Protein AF-A0A5C6DVC9-F1 (afdb_monomer_lite)

Organism: NCBI:txid2527966

Radius of gyration: 43.57 Å; chains: 1; bounding box: 123×87×64 Å

Structure (mmCIF, N/CA/C/O backbone):
data_AF-A0A5C6DVC9-F1
#
_entry.id   AF-A0A5C6DVC9-F1
#
loop_
_atom_site.group_PDB
_atom_site.id
_atom_site.type_symbol
_atom_site.label_atom_id
_atom_site.label_alt_id
_atom_site.label_comp_id
_atom_site.label_asym_id
_atom_site.label_entity_id
_atom_site.label_seq_id
_atom_site.pdbx_PDB_ins_code
_atom_site.Cartn_x
_atom_site.Cartn_y
_atom_site.Cartn_z
_atom_site.occupancy
_atom_site.B_iso_or_equiv
_atom_site.auth_seq_id
_atom_site.auth_comp_id
_atom_site.auth_asym_id
_atom_site.auth_atom_id
_atom_site.pdbx_PDB_model_num
ATOM 1 N N . MET A 1 1 ? 99.750 7.615 -5.062 1.00 38.94 1 MET A N 1
ATOM 2 C CA . MET A 1 1 ? 100.972 8.153 -5.706 1.00 38.94 1 MET A CA 1
ATOM 3 C C . MET A 1 1 ? 100.500 9.132 -6.780 1.00 38.94 1 MET A C 1
ATOM 5 O O . MET A 1 1 ? 99.793 8.696 -7.668 1.00 38.94 1 MET A O 1
ATOM 9 N N . LEU A 1 2 ? 100.535 10.455 -6.550 1.00 32.50 2 LEU A N 1
ATOM 10 C CA . LEU A 1 2 ? 101.655 11.354 -6.922 1.00 32.50 2 LEU A CA 1
ATOM 11 C C . LEU A 1 2 ? 101.943 11.233 -8.435 1.00 32.50 2 LEU A C 1
ATOM 13 O O . LEU A 1 2 ? 102.293 10.145 -8.858 1.00 32.50 2 LEU A O 1
ATOM 17 N N . LYS A 1 3 ? 101.854 12.238 -9.314 1.00 40.19 3 LYS A N 1
ATOM 18 C CA . LYS A 1 3 ? 102.071 13.698 -9.252 1.00 40.19 3 LYS A CA 1
ATOM 19 C C . LYS A 1 3 ? 101.535 14.303 -10.576 1.00 40.19 3 LYS A C 1
ATOM 21 O O . LYS A 1 3 ? 101.555 13.618 -11.586 1.00 40.19 3 LYS A O 1
ATOM 26 N N . ARG A 1 4 ? 100.915 15.492 -10.523 1.00 41.03 4 ARG A N 1
ATOM 27 C CA . ARG A 1 4 ? 101.366 16.798 -11.083 1.00 41.03 4 ARG A CA 1
ATOM 28 C C . ARG A 1 4 ? 101.652 16.851 -12.585 1.00 41.03 4 ARG A C 1
ATOM 30 O O . ARG A 1 4 ? 102.457 16.061 -13.036 1.00 41.03 4 ARG A O 1
ATOM 37 N N . LEU A 1 5 ? 101.131 17.898 -13.235 1.00 45.50 5 LEU A N 1
ATOM 38 C CA . LEU A 1 5 ? 101.822 18.942 -14.032 1.00 45.50 5 LEU A CA 1
ATOM 39 C C . LEU A 1 5 ? 100.754 20.049 -14.279 1.00 45.50 5 LEU A C 1
ATOM 41 O O . LEU A 1 5 ? 99.718 19.747 -14.854 1.00 45.50 5 LEU A O 1
ATOM 45 N N . SER A 1 6 ? 100.729 21.222 -13.621 1.00 36.50 6 SER A N 1
ATOM 46 C CA . SER A 1 6 ? 101.484 22.475 -13.890 1.00 36.50 6 SER A CA 1
ATOM 47 C C . SER A 1 6 ? 101.739 22.742 -15.385 1.00 36.50 6 SER A C 1
ATOM 49 O O . SER A 1 6 ? 102.358 21.901 -16.017 1.00 36.50 6 SER A O 1
ATOM 51 N N . GLY A 1 7 ? 101.391 23.872 -16.005 1.00 41.50 7 GLY A N 1
ATOM 52 C CA . GLY A 1 7 ? 100.864 25.143 -15.517 1.00 41.50 7 GLY A CA 1
ATOM 53 C C . GLY A 1 7 ? 100.722 26.166 -16.664 1.00 41.50 7 GLY A C 1
ATOM 54 O O . GLY A 1 7 ? 101.307 25.975 -17.720 1.00 41.50 7 GLY A O 1
ATOM 55 N N . ILE A 1 8 ? 99.983 27.243 -16.365 1.00 44.53 8 ILE A N 1
ATOM 56 C CA . ILE A 1 8 ? 100.280 28.656 -16.683 1.00 44.53 8 ILE A CA 1
ATOM 57 C C . ILE A 1 8 ? 100.240 29.098 -18.164 1.00 44.53 8 ILE A C 1
ATOM 59 O O . ILE A 1 8 ? 101.071 28.686 -18.959 1.00 44.53 8 ILE A O 1
ATOM 63 N N . ILE A 1 9 ? 99.347 30.048 -18.483 1.00 48.50 9 ILE A N 1
ATOM 64 C CA . ILE A 1 9 ? 99.688 31.418 -18.929 1.00 48.50 9 ILE A CA 1
ATOM 65 C C . ILE A 1 9 ? 98.450 32.317 -18.758 1.00 48.50 9 ILE A C 1
ATOM 67 O O . ILE A 1 9 ? 97.319 31.933 -19.047 1.00 48.50 9 ILE A O 1
ATOM 71 N N . GLU A 1 10 ? 98.719 33.487 -18.186 1.00 41.19 10 GLU A N 1
ATOM 72 C CA . GLU A 1 10 ? 97.830 34.592 -17.835 1.00 41.19 10 GLU A CA 1
ATOM 73 C C . GLU A 1 10 ? 97.091 35.190 -19.038 1.00 41.19 10 GLU A C 1
ATOM 75 O O . GLU A 1 10 ? 97.589 35.107 -20.149 1.00 41.19 10 GLU A O 1
ATOM 80 N N . HIS A 1 11 ? 95.992 35.916 -18.796 1.00 43.28 11 HIS A N 1
ATOM 81 C CA . HIS A 1 11 ? 95.904 37.314 -19.232 1.00 43.28 11 HIS A CA 1
ATOM 82 C C . HIS A 1 11 ? 94.812 38.093 -18.476 1.00 43.28 11 HIS A C 1
ATOM 84 O O . HIS A 1 11 ? 93.633 37.757 -18.502 1.00 43.28 11 HIS A O 1
ATOM 90 N N . ALA A 1 12 ? 95.275 39.201 -17.893 1.00 43.69 12 ALA A N 1
ATOM 91 C CA . ALA A 1 12 ? 94.644 40.519 -17.849 1.00 43.69 12 ALA A CA 1
ATOM 92 C C . ALA A 1 12 ? 93.450 40.784 -16.908 1.00 43.69 12 ALA A C 1
ATOM 94 O O . ALA A 1 12 ? 92.292 40.461 -17.156 1.00 43.69 12 ALA A O 1
ATOM 95 N N . TRP A 1 13 ? 93.778 41.566 -15.879 1.00 46.00 13 TRP A N 1
ATOM 96 C CA . TRP A 1 13 ? 92.892 42.398 -15.075 1.00 46.00 13 TRP A CA 1
ATOM 97 C C . TRP A 1 13 ? 92.298 43.583 -15.865 1.00 46.00 13 TRP A C 1
ATOM 99 O O . TRP A 1 13 ? 93.029 44.371 -16.461 1.00 46.00 13 TRP A O 1
ATOM 109 N N . ARG A 1 14 ? 90.983 43.781 -15.741 1.00 45.53 14 ARG A N 1
ATOM 110 C CA . ARG A 1 14 ? 90.240 45.064 -15.708 1.00 45.53 14 ARG A CA 1
ATOM 111 C C . ARG A 1 14 ? 88.866 44.684 -15.142 1.00 45.53 14 ARG A C 1
ATOM 113 O O . ARG A 1 14 ? 88.254 43.757 -15.640 1.00 45.53 14 ARG A O 1
ATOM 120 N N . GLY A 1 15 ? 88.347 45.223 -14.051 1.00 39.25 15 GLY A N 1
ATOM 121 C CA . GLY A 1 15 ? 88.342 46.607 -13.612 1.00 39.25 15 GLY A CA 1
ATOM 122 C C . GLY A 1 15 ? 86.872 47.020 -13.498 1.00 39.25 15 GLY A C 1
ATOM 123 O O . GLY A 1 15 ? 86.226 47.185 -14.521 1.00 39.25 15 GLY A O 1
ATOM 124 N N . GLY A 1 16 ? 86.379 47.164 -12.263 1.00 42.91 16 GLY A N 1
ATOM 125 C CA . GLY A 1 16 ? 85.228 47.995 -11.884 1.00 42.91 16 GLY A CA 1
ATOM 126 C C . GLY A 1 16 ? 83.821 47.562 -12.317 1.00 42.91 16 GLY A C 1
ATOM 127 O O . GLY A 1 16 ? 83.463 47.672 -13.480 1.00 42.91 16 GLY A O 1
ATOM 128 N N . ALA A 1 17 ? 82.977 47.214 -11.340 1.00 48.06 17 ALA A N 1
ATOM 129 C CA . ALA A 1 17 ? 81.737 47.944 -11.027 1.00 48.06 17 ALA A CA 1
ATOM 130 C C . ALA A 1 17 ? 80.881 47.135 -10.043 1.00 48.06 17 ALA A C 1
ATOM 132 O O . ALA A 1 17 ? 80.414 46.037 -10.340 1.00 48.06 17 ALA A O 1
ATOM 133 N N . SER A 1 18 ? 80.638 47.715 -8.873 1.00 54.84 18 SER A N 1
ATOM 134 C CA . SER A 1 18 ? 79.576 47.309 -7.964 1.00 54.84 18 SER A CA 1
ATOM 135 C C . SER A 1 18 ? 78.212 47.530 -8.622 1.00 54.84 18 SER A C 1
ATOM 137 O O . SER A 1 18 ? 77.871 48.637 -9.037 1.00 54.84 18 SER A O 1
ATOM 139 N N . ARG A 1 19 ? 77.399 46.474 -8.676 1.00 52.91 19 ARG A N 1
ATOM 140 C CA . ARG A 1 19 ? 75.949 46.571 -8.855 1.00 52.91 19 ARG A CA 1
ATOM 141 C C . ARG A 1 19 ? 75.285 45.602 -7.892 1.00 52.91 19 ARG A C 1
ATOM 143 O O . ARG A 1 19 ? 75.357 44.390 -8.060 1.00 52.91 19 ARG A O 1
ATOM 150 N N . SER A 1 20 ? 74.646 46.158 -6.867 1.00 56.19 20 SER A N 1
ATOM 151 C CA . SER A 1 20 ? 73.622 45.455 -6.106 1.00 56.19 20 SER A CA 1
ATOM 152 C C . SER A 1 20 ? 72.501 45.062 -7.062 1.00 56.19 20 SER A C 1
ATOM 154 O O . SER A 1 20 ? 71.998 45.909 -7.804 1.00 56.19 20 SER A O 1
ATOM 156 N N . SER A 1 21 ? 72.081 43.805 -7.051 1.00 51.75 21 SER A N 1
ATOM 157 C CA . SER A 1 21 ? 70.857 43.387 -7.728 1.00 51.75 21 SER A CA 1
ATOM 158 C C . SER A 1 21 ? 70.212 42.251 -6.945 1.00 51.75 21 SER A C 1
ATOM 160 O O . SER A 1 21 ? 70.696 41.127 -6.946 1.00 51.75 21 SER A O 1
ATOM 162 N N . SER A 1 22 ? 69.133 42.631 -6.254 1.00 56.47 22 SER A N 1
ATOM 163 C CA . SER A 1 22 ? 67.889 41.881 -6.057 1.00 56.47 22 SER A CA 1
ATOM 164 C C . SER A 1 22 ? 67.967 40.443 -5.533 1.00 56.47 22 SER A C 1
ATOM 166 O O . SER A 1 22 ? 68.355 39.523 -6.243 1.00 56.47 22 SER A O 1
ATOM 168 N N . ALA A 1 23 ? 67.468 40.297 -4.302 1.00 55.38 23 ALA A N 1
ATOM 169 C CA . ALA A 1 23 ? 66.747 39.157 -3.736 1.00 55.38 23 ALA A CA 1
ATOM 170 C C . ALA A 1 23 ? 66.658 37.887 -4.604 1.00 55.38 23 ALA A C 1
ATOM 172 O O . ALA A 1 23 ? 66.089 37.886 -5.697 1.00 55.38 23 ALA A O 1
ATOM 173 N N . SER A 1 24 ? 67.140 36.781 -4.036 1.00 56.22 24 SER A N 1
ATOM 174 C CA . SER A 1 24 ? 66.900 35.425 -4.515 1.00 56.22 24 SER A CA 1
ATOM 175 C C . SER A 1 24 ? 65.413 35.213 -4.807 1.00 56.22 24 SER A C 1
ATOM 177 O O . SER A 1 24 ? 64.541 35.439 -3.966 1.00 56.22 24 SER A O 1
ATOM 179 N N . GLY A 1 25 ? 65.137 34.813 -6.047 1.00 53.97 25 GLY A N 1
ATOM 180 C CA . GLY A 1 25 ? 63.797 34.628 -6.572 1.00 53.97 25 GLY A CA 1
ATOM 181 C C . GLY A 1 25 ? 62.935 33.749 -5.671 1.00 53.97 25 GLY A C 1
ATOM 182 O O . GLY A 1 25 ? 63.308 32.641 -5.284 1.00 53.97 25 GLY A O 1
ATOM 183 N N . ARG A 1 26 ? 61.731 34.241 -5.386 1.00 53.97 26 ARG A N 1
ATOM 184 C CA . ARG A 1 26 ? 60.611 33.421 -4.940 1.00 53.97 26 ARG A CA 1
ATOM 185 C C . ARG A 1 26 ? 60.416 32.330 -5.990 1.00 53.97 26 ARG A C 1
ATOM 187 O O . ARG A 1 26 ? 60.037 32.632 -7.118 1.00 53.97 26 ARG A O 1
ATOM 194 N N . SER A 1 27 ? 60.713 31.081 -5.634 1.00 58.38 27 SER A N 1
ATOM 195 C CA . SER A 1 27 ? 60.398 29.923 -6.469 1.00 58.38 27 SER A CA 1
ATOM 196 C C . SER A 1 27 ? 58.921 30.004 -6.845 1.00 58.38 27 SER A C 1
ATOM 198 O O . SER A 1 27 ? 58.043 29.901 -5.983 1.00 58.38 27 SER A O 1
ATOM 200 N N . THR A 1 28 ? 58.632 30.223 -8.125 1.00 62.28 28 THR A N 1
ATOM 201 C CA . THR A 1 28 ? 57.323 29.929 -8.692 1.00 62.28 28 THR A CA 1
ATOM 202 C C . THR A 1 28 ? 57.169 28.419 -8.608 1.00 62.28 28 THR A C 1
ATOM 204 O O . THR A 1 28 ? 57.543 27.684 -9.521 1.00 62.28 28 THR A O 1
ATOM 207 N N . ARG A 1 29 ? 56.650 27.932 -7.472 1.00 61.75 29 ARG A N 1
ATOM 208 C CA . ARG A 1 29 ? 56.030 26.612 -7.412 1.00 61.75 29 ARG A CA 1
ATOM 209 C C . ARG A 1 29 ? 54.946 26.628 -8.479 1.00 61.75 29 ARG A C 1
ATOM 211 O O . ARG A 1 29 ? 53.884 27.208 -8.274 1.00 61.75 29 ARG A O 1
ATOM 218 N N . GLN A 1 30 ? 55.266 26.061 -9.638 1.00 65.69 30 GLN A N 1
ATOM 219 C CA . GLN A 1 30 ? 54.287 25.730 -10.658 1.00 65.69 30 GLN A CA 1
ATOM 220 C C . GLN A 1 30 ? 53.162 24.986 -9.932 1.00 65.69 30 GLN A C 1
ATOM 222 O O . GLN A 1 30 ? 53.461 24.002 -9.244 1.00 65.69 30 GLN A O 1
ATOM 227 N N . PRO A 1 31 ? 51.902 25.450 -9.985 1.00 61.44 31 PRO A N 1
ATOM 228 C CA . PRO A 1 31 ? 50.816 24.651 -9.463 1.00 61.44 31 PRO A CA 1
ATOM 229 C C . PRO A 1 31 ? 50.793 23.383 -10.310 1.00 61.44 31 PRO A C 1
ATOM 231 O O . PRO A 1 31 ? 50.456 23.408 -11.493 1.00 61.44 31 PRO A O 1
ATOM 234 N N . PHE A 1 32 ? 51.216 22.268 -9.719 1.00 60.94 32 PHE A N 1
ATOM 235 C CA . PHE A 1 32 ? 50.977 20.959 -10.292 1.00 60.94 32 PHE A CA 1
ATOM 236 C C . PHE A 1 32 ? 49.463 20.767 -10.265 1.00 60.94 32 PHE A C 1
ATOM 238 O O . PHE A 1 32 ? 48.905 20.258 -9.295 1.00 60.94 32 PHE A O 1
ATOM 245 N N . PHE A 1 33 ? 48.778 21.206 -11.318 1.00 60.38 33 PHE A N 1
ATOM 246 C CA . PHE A 1 33 ? 47.443 20.722 -11.605 1.00 60.38 33 PHE A CA 1
ATOM 247 C C . PHE A 1 33 ? 47.617 19.246 -11.946 1.00 60.38 33 PHE A C 1
ATOM 249 O O . PHE A 1 33 ? 47.831 18.869 -13.100 1.00 60.38 33 PHE A O 1
ATOM 256 N N . SER A 1 34 ? 47.598 18.393 -10.919 1.00 66.62 34 SER A N 1
ATOM 257 C CA . SER A 1 34 ? 47.303 16.988 -11.132 1.00 66.62 34 SER A CA 1
ATOM 258 C C . SER A 1 34 ? 45.982 16.986 -11.893 1.00 66.62 34 SER A C 1
ATOM 260 O O . SER A 1 34 ? 44.974 17.507 -11.418 1.00 66.62 34 SER A O 1
ATOM 262 N N . ARG A 1 35 ? 46.007 16.542 -13.154 1.00 70.19 35 ARG A N 1
ATOM 263 C CA . ARG A 1 35 ? 44.773 16.381 -13.919 1.00 70.19 35 ARG A CA 1
ATOM 264 C C . ARG A 1 35 ? 43.927 15.420 -13.103 1.00 70.19 35 ARG A C 1
ATOM 266 O O . ARG A 1 35 ? 44.263 14.237 -13.052 1.00 70.19 35 ARG A O 1
ATOM 273 N N . LEU A 1 36 ? 42.893 15.934 -12.440 1.00 70.31 36 LEU A N 1
ATOM 274 C CA . LEU A 1 36 ? 41.942 15.131 -11.695 1.00 70.31 36 LEU A CA 1
ATOM 275 C C . LEU A 1 36 ? 41.385 14.101 -12.675 1.00 70.31 36 LEU A C 1
ATOM 277 O O . LEU A 1 36 ? 40.587 14.422 -13.553 1.00 70.31 36 LEU A O 1
ATOM 281 N N . ARG A 1 37 ? 41.862 12.861 -12.575 1.00 69.38 37 ARG A N 1
ATOM 282 C CA . ARG A 1 37 ? 41.322 11.742 -13.340 1.00 69.38 37 ARG A CA 1
ATOM 283 C C . ARG A 1 37 ? 40.159 11.165 -12.556 1.00 69.38 37 ARG A C 1
ATOM 285 O O . ARG A 1 37 ? 40.232 10.047 -12.062 1.00 69.38 37 ARG A O 1
ATOM 292 N N . ALA A 1 38 ? 39.103 11.961 -12.428 1.00 76.81 38 ALA A N 1
ATOM 293 C CA . ALA A 1 38 ? 37.814 11.441 -12.019 1.00 76.81 38 ALA A CA 1
ATOM 294 C C . ALA A 1 38 ? 37.311 10.518 -13.135 1.00 76.81 38 ALA A C 1
ATOM 296 O O . ALA A 1 38 ? 37.326 10.878 -14.314 1.00 76.81 38 ALA A O 1
ATOM 297 N N . LYS A 1 39 ? 36.925 9.301 -12.765 1.00 78.12 39 LYS A N 1
ATOM 298 C CA . LYS A 1 39 ? 36.214 8.371 -13.639 1.00 78.12 39 LYS A CA 1
ATOM 299 C C . LYS A 1 39 ? 34.821 8.185 -13.060 1.00 78.12 39 LYS A C 1
ATOM 301 O O . LYS A 1 39 ? 34.664 8.164 -11.843 1.00 78.12 39 LYS A O 1
ATOM 306 N N . TYR A 1 40 ? 33.832 8.039 -13.930 1.00 80.88 40 TYR A N 1
ATOM 307 C CA . TYR A 1 40 ? 32.499 7.638 -13.509 1.00 80.88 40 TYR A CA 1
ATOM 308 C C . TYR A 1 40 ? 32.538 6.158 -13.135 1.00 80.88 40 TYR A C 1
ATOM 310 O O . TYR A 1 40 ? 32.761 5.315 -14.002 1.00 80.88 40 TYR A O 1
ATOM 318 N N . ASP A 1 41 ? 32.345 5.853 -11.853 1.00 83.56 41 ASP A N 1
ATOM 319 C CA . ASP A 1 41 ? 32.399 4.480 -11.337 1.00 83.56 41 ASP A CA 1
ATOM 320 C C . ASP A 1 41 ? 31.353 3.574 -12.012 1.00 83.56 41 ASP A C 1
ATOM 322 O O . ASP A 1 41 ? 31.667 2.479 -12.473 1.00 83.56 41 ASP A O 1
ATOM 326 N N . ALA A 1 42 ? 30.145 4.105 -12.231 1.00 85.12 42 ALA A N 1
ATOM 327 C CA . ALA A 1 42 ? 29.068 3.425 -12.953 1.00 85.12 42 ALA A CA 1
ATOM 328 C C . ALA A 1 42 ? 29.399 3.104 -14.426 1.00 85.12 42 ALA A C 1
ATOM 330 O O . ALA A 1 42 ? 28.816 2.190 -14.999 1.00 85.12 42 ALA A O 1
ATOM 331 N N . ALA A 1 43 ? 30.335 3.833 -15.045 1.00 83.81 43 ALA A N 1
ATOM 332 C CA . ALA A 1 43 ? 30.769 3.594 -16.424 1.00 83.81 43 ALA A CA 1
ATOM 333 C C . ALA A 1 43 ? 31.998 2.668 -16.511 1.00 83.81 43 ALA A C 1
ATOM 335 O O . ALA A 1 43 ? 32.532 2.442 -17.599 1.00 83.81 43 ALA A O 1
ATOM 336 N N . ASN A 1 44 ? 32.488 2.162 -15.377 1.00 84.00 44 ASN A N 1
ATOM 337 C CA . ASN A 1 44 ? 33.659 1.301 -15.325 1.00 84.00 44 ASN A CA 1
ATOM 338 C C . ASN A 1 44 ? 33.270 -0.168 -15.557 1.00 84.00 44 ASN A C 1
ATOM 340 O O . ASN A 1 44 ? 32.398 -0.711 -14.878 1.00 84.00 44 ASN A O 1
ATOM 344 N N . THR A 1 45 ? 33.944 -0.839 -16.489 1.00 83.19 45 THR A N 1
ATOM 345 C CA . THR A 1 45 ? 33.669 -2.233 -16.871 1.00 83.19 45 THR A CA 1
ATOM 346 C C . THR A 1 45 ? 34.631 -3.199 -16.174 1.00 83.19 45 THR A C 1
ATOM 348 O O . THR A 1 45 ? 35.500 -3.813 -16.790 1.00 83.19 45 THR A O 1
ATOM 351 N N . THR A 1 46 ? 34.491 -3.322 -14.852 1.00 87.00 46 THR A N 1
ATOM 352 C CA . THR A 1 46 ? 35.188 -4.340 -14.042 1.00 87.00 46 THR A CA 1
ATOM 353 C C . THR A 1 46 ? 34.433 -5.674 -14.063 1.00 87.00 46 THR A C 1
ATOM 355 O O . THR A 1 46 ? 33.235 -5.708 -14.334 1.00 87.00 46 THR A O 1
ATOM 358 N N . LEU A 1 47 ? 35.108 -6.786 -13.746 1.00 86.25 47 LEU A N 1
ATOM 359 C CA . LEU A 1 47 ? 34.491 -8.124 -13.706 1.00 86.25 47 LEU A CA 1
ATOM 360 C C . LEU A 1 47 ? 33.349 -8.225 -12.677 1.00 86.25 47 LEU A C 1
ATOM 362 O O . LEU A 1 47 ? 32.372 -8.932 -12.909 1.00 86.25 47 LEU A O 1
ATOM 366 N N . ASP A 1 48 ? 33.447 -7.466 -11.586 1.00 81.88 48 ASP A N 1
ATOM 367 C CA . ASP A 1 48 ? 32.392 -7.339 -10.576 1.00 81.88 48 ASP A CA 1
ATOM 368 C C . ASP A 1 48 ? 31.170 -6.576 -11.133 1.00 81.88 48 ASP A C 1
ATOM 370 O O . ASP A 1 48 ? 30.027 -7.036 -11.053 1.00 81.88 48 ASP A O 1
ATOM 374 N N . ASN A 1 49 ? 31.419 -5.476 -11.854 1.00 84.88 49 ASN A N 1
ATOM 375 C CA . ASN A 1 49 ? 30.382 -4.667 -12.499 1.00 84.88 49 ASN A CA 1
ATOM 376 C C . ASN A 1 49 ? 29.693 -5.387 -13.669 1.00 84.88 49 ASN A C 1
ATOM 378 O O . ASN A 1 49 ? 28.528 -5.107 -13.958 1.00 84.88 49 ASN A O 1
ATOM 382 N N . MET A 1 50 ? 30.366 -6.336 -14.331 1.00 83.69 50 MET A N 1
ATOM 383 C CA . MET A 1 50 ? 29.794 -7.085 -15.459 1.00 83.69 50 MET A CA 1
ATOM 384 C C . MET A 1 50 ? 28.496 -7.799 -15.085 1.00 83.69 50 MET A C 1
ATOM 386 O O . MET A 1 50 ? 27.553 -7.807 -15.874 1.00 83.69 50 MET A O 1
ATOM 390 N N . LYS A 1 51 ? 28.414 -8.382 -13.882 1.00 85.69 51 LYS A N 1
ATOM 391 C CA . LYS A 1 51 ? 27.184 -9.041 -13.426 1.00 85.69 51 LYS A CA 1
ATOM 392 C C . LYS A 1 51 ? 26.078 -8.018 -13.165 1.00 85.69 51 LYS A C 1
ATOM 394 O O . LYS A 1 51 ? 24.937 -8.254 -13.567 1.00 85.69 51 LYS A O 1
ATOM 399 N N . HIS A 1 52 ? 26.428 -6.895 -12.537 1.00 84.75 52 HIS A N 1
ATOM 400 C CA . HIS A 1 52 ? 25.495 -5.835 -12.154 1.00 84.75 52 HIS A CA 1
ATOM 401 C C . HIS A 1 52 ? 24.825 -5.181 -13.375 1.00 84.75 52 HIS A C 1
ATOM 403 O O . HIS A 1 52 ? 23.605 -5.055 -13.410 1.00 84.75 52 HIS A O 1
ATOM 409 N N . TRP A 1 53 ? 25.597 -4.876 -14.422 1.00 87.56 53 TRP A N 1
ATOM 410 C CA . TRP A 1 53 ? 25.100 -4.209 -15.635 1.00 87.56 53 TRP A CA 1
ATOM 411 C C . TRP A 1 53 ? 24.773 -5.163 -16.791 1.00 87.56 53 TRP A C 1
ATOM 413 O O . TRP A 1 53 ? 24.455 -4.713 -17.887 1.00 87.56 53 TRP A O 1
ATOM 423 N N . SER A 1 54 ? 24.803 -6.481 -16.566 1.00 88.69 54 SER A N 1
ATOM 424 C CA . SER A 1 54 ? 24.576 -7.501 -17.610 1.00 88.69 54 SER A CA 1
ATOM 425 C C . SER A 1 54 ? 23.236 -7.390 -18.346 1.00 88.69 54 SER A C 1
ATOM 427 O O . SER A 1 54 ? 23.104 -7.887 -19.461 1.00 88.69 54 SER A O 1
ATOM 429 N N . ARG A 1 55 ? 22.232 -6.769 -17.717 1.00 88.44 55 ARG A N 1
ATOM 430 C CA . ARG A 1 55 ? 20.891 -6.552 -18.278 1.00 88.44 55 ARG A CA 1
ATOM 431 C C . ARG A 1 55 ? 20.610 -5.098 -18.649 1.00 88.44 55 ARG A C 1
ATOM 433 O O . ARG A 1 55 ? 19.482 -4.796 -19.018 1.00 88.44 55 ARG A O 1
ATOM 440 N N . ALA A 1 56 ? 21.591 -4.208 -18.514 1.00 89.31 56 ALA A N 1
ATOM 441 C CA . ALA A 1 56 ? 21.428 -2.831 -18.949 1.00 89.31 56 ALA A CA 1
ATOM 442 C C . ALA A 1 56 ? 21.336 -2.806 -20.479 1.00 89.31 56 ALA A C 1
ATOM 444 O O . ALA A 1 56 ? 22.226 -3.301 -21.171 1.00 89.31 56 ALA A O 1
ATOM 445 N N . ASP A 1 57 ? 20.252 -2.245 -21.000 1.00 87.88 57 ASP A N 1
ATOM 446 C CA . ASP A 1 57 ? 20.048 -2.026 -22.423 1.00 87.88 57 ASP A CA 1
ATOM 447 C C . ASP A 1 57 ? 19.784 -0.540 -22.700 1.00 87.88 57 ASP A C 1
ATOM 449 O O . ASP A 1 57 ? 19.618 0.277 -21.794 1.00 87.88 57 ASP A O 1
ATOM 453 N N . GLY A 1 58 ? 19.819 -0.168 -23.978 1.00 91.25 58 GLY A N 1
ATOM 454 C CA . GLY A 1 58 ? 19.469 1.180 -24.427 1.00 91.25 58 GLY A CA 1
ATOM 455 C C . GLY A 1 58 ? 17.986 1.328 -24.770 1.00 91.25 58 GLY A C 1
ATOM 456 O O . GLY A 1 58 ? 17.637 2.230 -25.529 1.00 91.25 58 GLY A O 1
ATOM 457 N N . LEU A 1 59 ? 17.128 0.404 -24.324 1.00 92.94 59 LEU A N 1
ATOM 458 C CA . LEU A 1 59 ? 15.726 0.367 -24.725 1.00 92.94 59 LEU A CA 1
ATOM 459 C C . LEU A 1 59 ? 14.865 1.203 -23.776 1.00 92.94 59 LEU A C 1
ATOM 461 O O . LEU A 1 59 ? 15.131 1.334 -22.585 1.00 92.94 59 LEU A O 1
ATOM 465 N N . SER A 1 60 ? 13.774 1.757 -24.307 1.00 91.94 60 SER A N 1
ATOM 466 C CA . SER A 1 60 ? 12.721 2.299 -23.451 1.00 91.94 60 SER A CA 1
ATOM 467 C C . SER A 1 60 ? 11.983 1.159 -22.745 1.00 91.94 60 SER A C 1
ATOM 469 O O . SER A 1 60 ? 11.903 0.043 -23.266 1.00 91.94 60 SER A O 1
ATOM 471 N N . ALA A 1 61 ? 11.360 1.443 -21.597 1.00 89.88 61 ALA A N 1
ATOM 472 C CA . ALA A 1 61 ? 10.588 0.447 -20.847 1.00 89.88 61 ALA A CA 1
ATOM 473 C C . ALA A 1 61 ? 9.518 -0.257 -21.708 1.00 89.88 61 ALA A C 1
ATOM 475 O O . ALA A 1 61 ? 9.284 -1.458 -21.570 1.00 89.88 61 ALA A O 1
ATOM 476 N N . ALA A 1 62 ? 8.896 0.474 -22.641 1.00 90.25 62 ALA A N 1
ATOM 477 C CA . ALA A 1 62 ? 7.914 -0.081 -23.567 1.00 90.25 62 ALA A CA 1
ATOM 478 C C . ALA A 1 62 ? 8.550 -1.001 -24.625 1.00 90.25 62 ALA A C 1
ATOM 480 O O . ALA A 1 62 ? 7.996 -2.059 -24.919 1.00 90.25 62 ALA A O 1
ATOM 481 N N . ALA A 1 63 ? 9.710 -0.623 -25.174 1.00 91.50 63 ALA A N 1
ATOM 482 C CA . ALA A 1 63 ? 10.421 -1.417 -26.176 1.00 91.50 63 ALA A CA 1
ATOM 483 C C . ALA A 1 63 ? 11.013 -2.706 -25.581 1.00 91.50 63 ALA A C 1
ATOM 485 O O . ALA A 1 63 ? 10.917 -3.766 -26.200 1.00 91.50 63 ALA A O 1
ATOM 486 N N . ALA A 1 64 ? 11.551 -2.635 -24.360 1.00 92.56 64 ALA A N 1
ATOM 487 C CA . ALA A 1 64 ? 12.018 -3.804 -23.615 1.00 92.56 64 ALA A CA 1
ATOM 488 C C . ALA A 1 64 ? 10.871 -4.791 -23.308 1.00 92.56 64 ALA A C 1
ATOM 490 O O . ALA A 1 64 ? 11.066 -6.007 -23.293 1.00 92.56 64 ALA A O 1
ATOM 491 N N . ASN A 1 65 ? 9.642 -4.293 -23.126 1.00 93.19 65 ASN A N 1
ATOM 492 C CA . ASN A 1 65 ? 8.453 -5.102 -22.854 1.00 93.19 65 ASN A CA 1
ATOM 493 C C . ASN A 1 65 ? 7.789 -5.656 -24.134 1.00 93.19 65 ASN A C 1
ATOM 495 O O . ASN A 1 65 ? 6.594 -5.454 -24.378 1.00 93.19 65 ASN A O 1
ATOM 499 N N . SER A 1 66 ? 8.557 -6.361 -24.97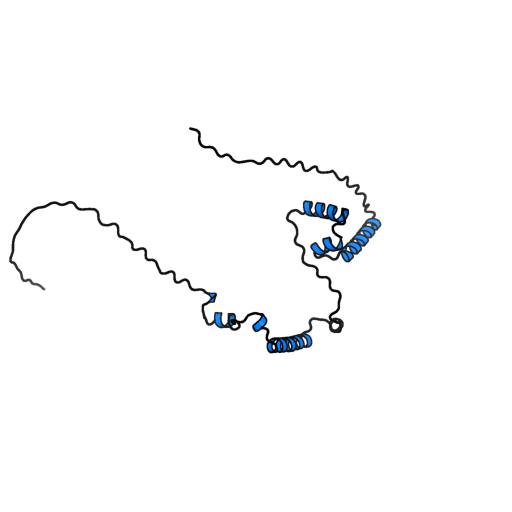0 1.00 93.69 66 SER A N 1
ATOM 500 C CA . SER A 1 66 ? 8.087 -6.936 -26.239 1.00 93.69 66 SER A CA 1
ATOM 501 C C . SER A 1 66 ? 7.012 -8.033 -26.053 1.00 93.69 66 SER A C 1
ATOM 503 O O . SER A 1 66 ? 6.856 -8.587 -24.957 1.00 93.69 66 SER A O 1
ATOM 505 N N . PRO A 1 67 ? 6.245 -8.402 -27.104 1.00 95.56 67 PRO A N 1
ATOM 506 C CA . PRO A 1 67 ? 5.240 -9.468 -27.015 1.00 95.56 67 PRO A CA 1
ATOM 507 C C . PRO A 1 67 ? 5.785 -10.811 -26.501 1.00 95.56 67 PRO A C 1
ATOM 509 O O . PRO A 1 67 ? 5.107 -11.492 -25.724 1.00 95.56 67 PRO A O 1
ATOM 512 N N . ASP A 1 68 ? 7.014 -11.167 -26.875 1.00 94.75 68 ASP A N 1
ATOM 513 C CA . ASP A 1 68 ? 7.669 -12.408 -26.449 1.00 94.75 68 ASP A CA 1
ATOM 514 C C . ASP A 1 68 ? 8.115 -12.362 -24.986 1.00 94.75 68 ASP A C 1
ATOM 516 O O . ASP A 1 68 ? 7.965 -13.350 -24.257 1.00 94.75 68 ASP A O 1
ATOM 520 N N . VAL A 1 69 ? 8.583 -11.200 -24.516 1.00 94.06 69 VAL A N 1
ATOM 521 C CA . VAL A 1 69 ? 8.874 -10.973 -23.093 1.00 94.06 69 VAL A CA 1
ATOM 522 C C . VAL A 1 69 ? 7.593 -11.133 -22.279 1.00 94.06 69 VAL A C 1
ATOM 524 O O . VAL A 1 69 ? 7.566 -11.921 -21.333 1.00 94.06 69 VAL A O 1
ATOM 527 N N . ARG A 1 70 ? 6.484 -10.512 -22.701 1.00 95.19 70 ARG A N 1
ATOM 528 C CA . ARG A 1 70 ? 5.173 -10.682 -22.045 1.00 95.19 70 ARG A CA 1
ATOM 529 C C . ARG A 1 70 ? 4.690 -12.129 -22.055 1.00 95.19 70 ARG A C 1
ATOM 531 O O . ARG A 1 70 ? 4.094 -12.591 -21.083 1.00 95.19 70 ARG A O 1
ATOM 538 N N . ARG A 1 71 ? 4.906 -12.868 -23.147 1.00 95.94 71 ARG A N 1
ATOM 539 C CA . ARG A 1 71 ? 4.588 -14.304 -23.219 1.00 95.94 71 ARG A CA 1
ATOM 540 C C . ARG A 1 71 ? 5.412 -15.102 -22.208 1.00 95.94 71 ARG A C 1
ATOM 542 O O . ARG A 1 71 ? 4.848 -15.910 -21.476 1.00 95.94 71 ARG A O 1
ATOM 549 N N . THR A 1 72 ? 6.714 -14.846 -22.143 1.00 95.69 72 THR A N 1
ATOM 550 C CA . THR A 1 72 ? 7.631 -15.514 -21.214 1.00 95.69 72 THR A CA 1
ATOM 551 C C . THR A 1 72 ? 7.266 -15.220 -19.762 1.00 95.69 72 THR A C 1
ATOM 553 O O . THR A 1 72 ? 7.178 -16.152 -18.966 1.00 95.69 72 THR A O 1
ATOM 556 N N . LEU A 1 73 ? 6.984 -13.955 -19.432 1.00 95.12 73 LEU A N 1
ATOM 557 C CA . LEU A 1 73 ? 6.517 -13.546 -18.107 1.00 95.12 73 LEU A CA 1
ATOM 558 C C . LEU A 1 73 ? 5.232 -14.283 -17.729 1.00 95.12 73 LEU A C 1
ATOM 560 O O . LEU A 1 73 ? 5.206 -14.940 -16.698 1.00 95.12 73 LEU A O 1
ATOM 564 N N . ARG A 1 74 ? 4.211 -14.294 -18.598 1.00 93.56 74 ARG A N 1
ATOM 565 C CA . ARG A 1 74 ? 2.959 -15.029 -18.337 1.00 93.56 74 ARG A CA 1
ATOM 566 C C . ARG A 1 74 ? 3.188 -16.519 -18.078 1.00 93.56 74 ARG A C 1
ATOM 568 O O . ARG A 1 74 ? 2.600 -17.070 -17.151 1.00 93.56 74 ARG A O 1
ATOM 575 N N . ASN A 1 75 ? 4.030 -17.171 -18.879 1.00 93.81 75 ASN A N 1
ATOM 576 C CA . ASN A 1 75 ? 4.327 -18.595 -18.715 1.00 93.81 75 ASN A CA 1
ATOM 577 C C . ASN A 1 75 ? 5.051 -18.878 -17.392 1.00 93.81 75 ASN A C 1
ATOM 579 O O . ASN A 1 75 ? 4.675 -19.806 -16.680 1.00 93.81 75 ASN A O 1
ATOM 583 N N . ARG A 1 76 ? 6.053 -18.062 -17.044 1.00 93.38 76 ARG A N 1
ATOM 584 C CA . ARG A 1 76 ? 6.812 -18.209 -15.795 1.00 93.38 76 ARG A CA 1
ATOM 585 C C . ARG A 1 76 ? 5.958 -17.895 -14.571 1.00 93.38 76 ARG A C 1
ATOM 587 O O . ARG A 1 76 ? 5.935 -18.697 -13.651 1.00 93.38 76 ARG A O 1
ATOM 594 N N . SER A 1 77 ? 5.184 -16.810 -14.588 1.00 86.75 77 SER A N 1
ATOM 595 C CA . SER A 1 77 ? 4.263 -16.473 -13.497 1.00 86.75 77 SER A CA 1
ATOM 596 C C . SER A 1 77 ? 3.255 -17.592 -13.237 1.00 86.75 77 SER A C 1
ATOM 598 O O . SER A 1 77 ? 3.021 -17.943 -12.088 1.00 86.75 77 SER A O 1
ATOM 600 N N . ARG A 1 78 ? 2.696 -18.210 -14.288 1.00 84.75 78 ARG A N 1
ATOM 601 C CA . ARG A 1 78 ? 1.801 -19.370 -14.138 1.00 84.75 78 ARG A CA 1
ATOM 602 C C . ARG A 1 78 ? 2.492 -20.569 -13.499 1.00 84.75 78 ARG A C 1
ATOM 604 O O . ARG A 1 78 ? 1.888 -21.228 -12.660 1.00 84.75 78 ARG A O 1
ATOM 611 N N . TYR A 1 79 ? 3.732 -20.840 -13.897 1.00 83.38 79 TYR A N 1
ATOM 612 C CA . TYR A 1 79 ? 4.524 -21.914 -13.311 1.00 83.38 79 TYR A CA 1
ATOM 613 C C . TYR A 1 79 ? 4.790 -21.669 -11.820 1.00 83.38 79 TYR A C 1
ATOM 615 O O . TYR A 1 79 ? 4.527 -22.552 -11.011 1.00 83.38 79 TYR A O 1
ATOM 623 N N . GLU A 1 80 ? 5.219 -20.462 -11.441 1.00 81.94 80 GLU A N 1
ATOM 624 C CA . GLU A 1 80 ? 5.468 -20.104 -10.036 1.00 81.94 80 GLU A CA 1
ATOM 625 C C . GLU A 1 80 ? 4.195 -20.191 -9.185 1.00 81.94 80 GLU A C 1
ATOM 627 O O . GLU A 1 80 ? 4.205 -20.791 -8.113 1.00 81.94 80 GLU A O 1
ATOM 632 N N . VAL A 1 81 ? 3.065 -19.684 -9.692 1.00 75.00 81 VAL A N 1
ATOM 633 C CA . VAL A 1 81 ? 1.763 -19.817 -9.017 1.00 75.00 81 VAL A CA 1
ATOM 634 C C . VAL A 1 81 ? 1.376 -21.289 -8.856 1.00 75.00 81 VAL A C 1
ATOM 636 O O . VAL A 1 81 ? 0.836 -21.672 -7.821 1.00 75.00 81 VAL A O 1
ATOM 639 N N . ALA A 1 82 ? 1.639 -22.146 -9.840 1.00 74.75 82 ALA A N 1
ATOM 640 C CA . ALA A 1 82 ? 1.329 -23.569 -9.729 1.00 74.75 82 ALA A CA 1
ATOM 641 C C . ALA A 1 82 ? 2.234 -24.295 -8.718 1.00 74.75 82 ALA A C 1
ATOM 643 O O . ALA A 1 82 ? 1.737 -25.144 -7.980 1.00 74.75 82 ALA A O 1
ATOM 644 N N . ASN A 1 83 ? 3.523 -23.946 -8.679 1.00 75.06 83 ASN A N 1
ATOM 645 C CA . ASN A 1 83 ? 4.559 -24.650 -7.924 1.00 75.06 83 ASN A CA 1
ATOM 646 C C . ASN A 1 83 ? 4.677 -24.192 -6.458 1.00 75.06 83 ASN A C 1
ATOM 648 O O . ASN A 1 83 ? 4.902 -25.013 -5.576 1.00 75.06 83 ASN A O 1
ATOM 652 N N . ASN A 1 84 ? 4.511 -22.894 -6.188 1.00 65.94 84 ASN A N 1
ATOM 653 C CA . ASN A 1 84 ? 4.678 -22.300 -4.860 1.00 65.94 84 ASN A CA 1
ATOM 654 C C . ASN A 1 84 ? 3.592 -21.249 -4.580 1.00 65.94 84 ASN A C 1
ATOM 656 O O . ASN A 1 84 ? 3.867 -20.087 -4.280 1.00 65.94 84 ASN A O 1
ATOM 660 N N . SER A 1 85 ? 2.321 -21.641 -4.715 1.00 63.41 85 SER A N 1
ATOM 661 C CA . SER A 1 85 ? 1.233 -20.801 -4.211 1.00 63.41 85 SER A CA 1
ATOM 662 C C . SER A 1 85 ? 1.324 -20.730 -2.687 1.00 63.41 85 SER A C 1
ATOM 664 O O . SER A 1 85 ? 0.895 -21.652 -2.002 1.00 63.41 85 SER A O 1
ATOM 666 N N . TYR A 1 86 ? 1.799 -19.601 -2.161 1.00 64.62 86 TYR A N 1
ATOM 667 C CA . TYR A 1 86 ? 1.600 -19.224 -0.754 1.00 64.62 86 TYR A CA 1
ATOM 668 C C . TYR A 1 86 ? 0.113 -19.029 -0.403 1.00 64.62 86 TYR A C 1
ATOM 670 O O . TYR A 1 86 ? -0.239 -18.894 0.766 1.00 64.62 86 TYR A O 1
ATOM 678 N N . LEU A 1 87 ? -0.767 -19.007 -1.409 1.00 65.81 87 LEU A N 1
ATOM 679 C CA . LEU A 1 87 ? -2.206 -18.894 -1.231 1.00 65.81 87 LEU A CA 1
ATOM 680 C C . LEU A 1 87 ? -2.823 -20.266 -0.905 1.00 65.81 87 LEU A C 1
ATOM 682 O O . LEU A 1 87 ? -2.645 -21.212 -1.683 1.00 65.81 87 LEU A O 1
ATOM 686 N N . PRO A 1 88 ? -3.594 -20.389 0.192 1.00 72.44 88 PRO A N 1
ATOM 687 C CA . PRO A 1 88 ? -4.359 -21.595 0.483 1.00 72.44 88 PRO A CA 1
ATOM 688 C C . PRO A 1 88 ? -5.343 -21.901 -0.652 1.00 72.44 88 PRO A C 1
ATOM 690 O O . PRO A 1 88 ? -5.835 -21.004 -1.335 1.00 72.44 88 PRO A O 1
ATOM 693 N N . ASN A 1 89 ? -5.653 -23.185 -0.850 1.00 71.50 89 ASN A N 1
ATOM 694 C CA . ASN A 1 89 ? -6.420 -23.658 -2.007 1.00 71.50 89 ASN A CA 1
ATOM 695 C C . ASN A 1 89 ? -7.810 -22.998 -2.137 1.00 71.50 89 ASN A C 1
ATOM 697 O O . ASN A 1 89 ? -8.288 -22.809 -3.251 1.00 71.50 89 ASN A O 1
ATOM 701 N N . SER A 1 90 ? -8.414 -22.594 -1.013 1.00 75.00 90 SER A N 1
ATOM 702 C CA . SER A 1 90 ? -9.681 -21.852 -0.960 1.00 75.00 90 SER A CA 1
ATOM 703 C C . SER A 1 90 ? -9.620 -20.487 -1.647 1.00 75.00 90 SER A C 1
ATOM 705 O O . SER A 1 90 ? -10.615 -20.071 -2.225 1.00 75.00 90 SER A O 1
ATOM 707 N N . LEU A 1 91 ? -8.465 -19.812 -1.630 1.00 68.56 91 LEU A N 1
ATOM 708 C CA . LEU A 1 91 ? -8.254 -18.506 -2.264 1.00 68.56 91 LEU A CA 1
ATOM 709 C C . LEU A 1 91 ? -7.770 -18.616 -3.722 1.00 68.56 91 LEU A C 1
ATOM 711 O O . LEU A 1 91 ? -7.593 -17.600 -4.383 1.00 68.56 91 LEU A O 1
ATOM 715 N N . ARG A 1 92 ? -7.540 -19.829 -4.251 1.00 69.94 92 ARG A N 1
ATOM 716 C CA . ARG A 1 92 ? -7.063 -20.038 -5.639 1.00 69.94 92 ARG A CA 1
ATOM 717 C C . ARG A 1 92 ? -8.197 -20.109 -6.664 1.00 69.94 92 ARG A C 1
ATOM 719 O O . ARG A 1 92 ? -7.966 -19.857 -7.840 1.00 69.94 92 ARG A O 1
ATOM 726 N N . THR A 1 93 ? -9.401 -20.481 -6.229 1.00 70.25 93 THR A N 1
ATOM 727 C CA . THR A 1 93 ? -10.627 -20.554 -7.056 1.00 70.25 93 THR A CA 1
ATOM 728 C C . THR A 1 93 ? -11.418 -19.253 -7.070 1.00 70.25 93 THR A C 1
ATOM 730 O O . THR A 1 93 ? -12.442 -19.132 -7.734 1.00 70.25 93 THR A O 1
ATOM 733 N N . LEU A 1 94 ? -10.961 -18.319 -6.259 1.00 69.00 94 LEU A N 1
ATOM 734 C CA . LEU A 1 94 ? -11.527 -17.018 -6.034 1.00 69.00 94 LEU A CA 1
ATOM 735 C C . LEU A 1 94 ? -11.215 -16.132 -7.265 1.00 69.00 94 LEU A C 1
ATOM 737 O O . LEU A 1 94 ? -10.052 -15.958 -7.627 1.00 69.00 94 LEU A O 1
ATOM 741 N N . ASP A 1 95 ? -12.255 -15.649 -7.956 1.00 66.50 95 ASP A N 1
ATOM 742 C CA . ASP A 1 95 ? -12.135 -14.831 -9.178 1.00 66.50 95 ASP A CA 1
ATOM 743 C C . ASP A 1 95 ? -11.513 -13.457 -8.882 1.00 66.50 95 ASP A C 1
ATOM 745 O O . ASP A 1 95 ? -11.669 -12.912 -7.803 1.00 66.50 95 ASP A O 1
ATOM 749 N N . SER A 1 96 ? -10.848 -12.844 -9.853 1.00 67.62 96 SER A N 1
ATOM 750 C CA . SER A 1 96 ? -10.194 -11.529 -9.763 1.00 67.62 96 SER A CA 1
ATOM 751 C C . SER A 1 96 ? -11.070 -10.351 -9.288 1.00 67.62 96 SER A C 1
ATOM 753 O O . SER A 1 96 ? -10.556 -9.248 -9.118 1.00 67.62 96 SER A O 1
ATOM 755 N N . THR A 1 97 ? -12.367 -10.560 -9.067 1.00 68.69 97 THR A N 1
ATOM 756 C CA . THR A 1 97 ? -13.376 -9.537 -8.779 1.00 68.69 97 THR A CA 1
ATOM 757 C C . THR A 1 97 ? -13.641 -9.293 -7.291 1.00 68.69 97 THR A C 1
ATOM 759 O O . THR A 1 97 ? -14.697 -8.752 -6.968 1.00 68.69 97 THR A O 1
ATOM 762 N N . PHE A 1 98 ? -12.765 -9.680 -6.356 1.00 71.56 98 PHE A N 1
ATOM 763 C CA . PHE A 1 98 ? -12.999 -9.290 -4.957 1.00 7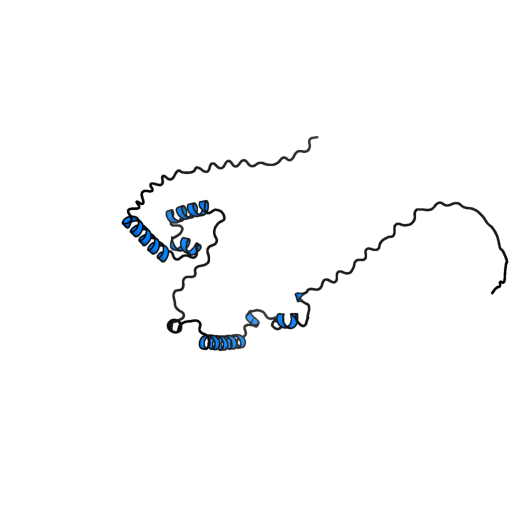1.56 98 PHE A CA 1
ATOM 764 C C . PHE A 1 98 ? -12.976 -7.775 -4.818 1.00 71.56 98 PHE A C 1
ATOM 766 O O . PHE A 1 98 ? -12.070 -7.097 -5.315 1.00 71.56 98 PHE A O 1
ATOM 773 N N . GLU A 1 99 ? -13.961 -7.260 -4.094 1.00 75.31 99 GLU A N 1
ATOM 774 C CA . GLU A 1 99 ? -13.929 -5.896 -3.601 1.00 75.31 99 GLU A CA 1
ATOM 775 C C . GLU A 1 99 ? -12.777 -5.792 -2.598 1.00 75.31 99 GLU A C 1
ATOM 777 O O . GLU A 1 99 ? -12.809 -6.381 -1.519 1.00 75.31 99 GLU A O 1
ATOM 782 N N . HIS A 1 100 ? -11.712 -5.097 -2.994 1.00 73.75 100 HIS A N 1
ATOM 783 C CA . HIS A 1 100 ? -10.559 -4.838 -2.143 1.00 73.75 100 HIS A CA 1
ATOM 784 C C . HIS A 1 100 ? -10.515 -3.350 -1.819 1.00 73.75 100 HIS A C 1
ATOM 786 O O . HIS A 1 100 ? -10.507 -2.513 -2.723 1.00 73.75 100 HIS A O 1
ATOM 792 N N . GLN A 1 101 ? -10.425 -3.029 -0.532 1.00 76.06 101 GLN A N 1
ATOM 793 C CA . GLN A 1 101 ? -10.134 -1.683 -0.062 1.00 76.06 101 GLN A CA 1
ATOM 794 C C . GLN A 1 101 ? -8.658 -1.616 0.338 1.00 76.06 101 GLN A C 1
ATOM 796 O O . GLN A 1 101 ? -8.187 -2.423 1.139 1.00 76.06 101 GLN A O 1
ATOM 801 N N . TRP A 1 102 ? -7.921 -0.665 -0.235 1.00 74.69 102 TRP A N 1
ATOM 802 C CA . TRP A 1 102 ? -6.526 -0.429 0.125 1.00 74.69 102 TRP A CA 1
ATOM 803 C C . TRP A 1 102 ? -6.449 0.520 1.315 1.00 74.69 102 TRP A C 1
ATOM 805 O O . TRP A 1 102 ? -7.053 1.596 1.294 1.00 74.69 102 TRP A O 1
ATOM 815 N N . PHE A 1 103 ? -5.664 0.129 2.313 1.00 67.50 103 PHE A N 1
ATOM 816 C CA . PHE A 1 103 ? -5.281 0.971 3.436 1.00 67.50 103 PHE A CA 1
ATOM 817 C C . PHE A 1 103 ? -3.770 1.164 3.379 1.00 67.50 103 PHE A C 1
ATOM 819 O O . PHE A 1 103 ? -3.029 0.211 3.133 1.00 67.50 103 PHE A O 1
ATOM 826 N N . TRP A 1 104 ? -3.331 2.400 3.566 1.00 71.25 104 TRP A N 1
ATOM 827 C CA . TRP A 1 104 ? -1.918 2.744 3.670 1.00 71.25 104 TRP A CA 1
ATOM 828 C C . TRP A 1 104 ? -1.567 2.918 5.145 1.00 71.25 104 TRP A C 1
ATOM 830 O O . TRP A 1 104 ? -2.445 3.182 5.970 1.00 71.25 104 TRP A O 1
ATOM 840 N N . ASP A 1 105 ? -0.296 2.750 5.481 1.00 72.81 105 ASP A N 1
ATOM 841 C CA . ASP A 1 105 ? 0.220 3.097 6.794 1.00 72.81 105 ASP A CA 1
ATOM 842 C C . ASP A 1 105 ? 0.067 4.604 7.034 1.00 72.81 105 ASP A C 1
ATOM 844 O O . ASP A 1 105 ? 0.398 5.442 6.193 1.00 72.81 105 ASP A O 1
ATOM 848 N N . GLY A 1 106 ? -0.513 4.952 8.180 1.00 69.25 106 GLY A N 1
ATOM 849 C CA . GLY A 1 106 ? -0.691 6.344 8.561 1.00 69.25 106 GLY A CA 1
ATOM 850 C C . GLY A 1 106 ? 0.627 7.006 8.931 1.00 69.25 106 GLY A C 1
ATOM 851 O O . GLY A 1 106 ? 1.467 6.396 9.587 1.00 69.25 106 GLY A O 1
ATOM 852 N N . HIS A 1 107 ? 0.788 8.274 8.555 1.00 68.31 107 HIS A N 1
ATOM 853 C CA . HIS A 1 107 ? 1.875 9.110 9.056 1.00 68.31 107 HIS A CA 1
ATOM 854 C C . HIS A 1 107 ? 1.357 9.974 10.209 1.00 68.31 107 HIS A C 1
ATOM 856 O O . HIS A 1 107 ? 0.435 10.768 10.020 1.00 68.31 107 HIS A O 1
ATOM 862 N N . GLU A 1 108 ? 1.960 9.836 11.387 1.00 69.50 108 GLU A N 1
ATOM 863 C CA . GLU A 1 108 ? 1.636 10.640 12.571 1.00 69.50 108 GLU A CA 1
ATOM 864 C C . GLU A 1 108 ? 2.024 12.112 12.336 1.00 69.50 108 GLU A C 1
ATOM 866 O O . GLU A 1 108 ? 3.093 12.395 11.781 1.00 69.50 108 GLU A O 1
ATOM 871 N N . HIS A 1 109 ? 1.158 13.073 12.680 1.00 75.81 109 HIS A N 1
ATOM 872 C CA . HIS A 1 109 ? 1.524 14.486 12.566 1.00 75.81 109 HIS A CA 1
ATOM 873 C C . HIS A 1 109 ? 2.483 14.908 13.682 1.00 75.81 109 HIS A C 1
ATOM 875 O O . HIS A 1 109 ? 2.519 14.345 14.770 1.00 75.81 109 HIS A O 1
ATOM 881 N N . VAL A 1 110 ? 3.233 15.978 13.410 1.00 72.81 110 VAL A N 1
ATOM 882 C CA . VAL A 1 110 ? 4.212 16.568 14.339 1.00 72.81 110 VAL A CA 1
ATOM 883 C C . VAL A 1 110 ? 3.549 17.165 15.598 1.00 72.81 110 VAL A C 1
ATOM 885 O O . VAL A 1 110 ? 4.226 17.375 16.598 1.00 72.81 110 VAL A O 1
ATOM 888 N N . ASP A 1 111 ? 2.232 17.412 15.576 1.00 83.62 111 ASP A N 1
ATOM 889 C CA . ASP A 1 111 ? 1.457 17.928 16.714 1.00 83.62 111 ASP A CA 1
ATOM 890 C C . ASP A 1 111 ? 0.160 17.112 16.917 1.00 83.62 111 ASP A C 1
ATOM 892 O O . ASP A 1 111 ? -0.855 17.384 16.258 1.00 83.62 111 ASP A O 1
ATOM 896 N N . PRO A 1 112 ? 0.172 16.119 17.830 1.00 83.62 112 PRO A N 1
ATOM 897 C CA . PRO A 1 112 ? -0.981 15.258 18.098 1.00 83.62 112 PRO A CA 1
ATOM 898 C C . PRO A 1 112 ? -2.227 16.012 18.587 1.00 83.62 112 PRO A C 1
ATOM 900 O O . PRO A 1 112 ? -3.354 15.592 18.316 1.00 83.62 112 PRO A O 1
ATOM 903 N N . ALA A 1 113 ? -2.056 17.137 19.291 1.00 86.62 113 ALA A N 1
ATOM 904 C CA . ALA A 1 113 ? -3.172 17.887 19.863 1.00 86.62 113 ALA A CA 1
ATOM 905 C C . ALA A 1 113 ? -3.937 18.668 18.784 1.00 86.62 113 ALA A C 1
ATOM 907 O O . ALA A 1 113 ? -5.170 18.629 18.732 1.00 86.62 113 ALA A O 1
ATOM 908 N N . LYS A 1 114 ? -3.216 19.328 17.868 1.00 84.19 114 LYS A N 1
ATOM 909 C CA . LYS A 1 114 ? -3.840 20.011 16.720 1.00 84.19 114 LYS A CA 1
ATOM 910 C C . LYS A 1 114 ? -4.513 19.034 15.770 1.00 84.19 114 LYS A C 1
ATOM 912 O O . LYS A 1 114 ? -5.567 19.353 15.219 1.00 84.19 114 LYS A O 1
ATOM 917 N N . GLU A 1 115 ? -3.938 17.848 15.595 1.00 85.56 115 GLU A N 1
ATOM 918 C CA . GLU A 1 115 ? -4.545 16.801 14.780 1.00 85.56 115 GLU A CA 1
ATOM 919 C C . GLU A 1 115 ? -5.872 16.313 15.383 1.00 85.56 115 GLU A C 1
ATOM 921 O O . GLU A 1 115 ? -6.875 16.271 14.669 1.00 85.56 115 GLU A O 1
ATOM 926 N N . ALA A 1 116 ? -5.923 16.050 16.693 1.00 85.94 116 ALA A N 1
ATOM 927 C CA . ALA A 1 116 ? -7.154 15.653 17.379 1.00 85.94 116 ALA A CA 1
ATOM 928 C C . ALA A 1 116 ? -8.255 16.728 17.286 1.00 85.94 116 ALA A C 1
ATOM 930 O O . ALA A 1 116 ? -9.405 16.421 16.956 1.00 85.94 116 ALA A O 1
ATOM 931 N N . ASN A 1 117 ? -7.904 18.003 17.496 1.00 88.88 117 ASN A N 1
ATOM 932 C CA . ASN A 1 117 ? -8.848 19.116 17.354 1.00 88.88 117 ASN A CA 1
ATOM 933 C C . ASN A 1 117 ? -9.351 19.259 15.911 1.00 88.88 117 ASN A C 1
ATOM 935 O O . ASN A 1 117 ? -10.550 19.428 15.679 1.00 88.88 117 ASN A O 1
ATOM 939 N N . ALA A 1 118 ? -8.465 19.119 14.924 1.00 87.81 118 ALA A N 1
ATOM 940 C CA . ALA A 1 118 ? -8.853 19.133 13.520 1.00 87.81 118 ALA A CA 1
ATOM 941 C C . ALA A 1 118 ? -9.781 17.956 13.164 1.00 87.81 118 ALA A C 1
ATOM 943 O O . ALA A 1 118 ? -10.750 18.159 12.433 1.00 87.81 118 ALA A O 1
ATOM 944 N N . GLN A 1 119 ? -9.532 16.750 13.688 1.00 88.62 119 GLN A N 1
ATOM 945 C CA . GLN A 1 119 ? -10.404 15.584 13.491 1.00 88.62 119 GLN A CA 1
ATOM 946 C C . GLN A 1 119 ? -11.799 15.817 14.094 1.00 88.62 119 GLN A C 1
ATOM 948 O O . GLN A 1 119 ? -12.794 15.592 13.403 1.00 88.62 119 GLN A O 1
ATOM 953 N N . LYS A 1 120 ? -11.890 16.350 15.326 1.00 90.88 120 LYS A N 1
ATOM 954 C CA . LYS A 1 120 ? -13.165 16.724 15.977 1.00 90.88 120 LYS A CA 1
ATOM 955 C C . LYS A 1 120 ? -13.978 17.668 15.087 1.00 90.88 120 LYS A C 1
ATOM 957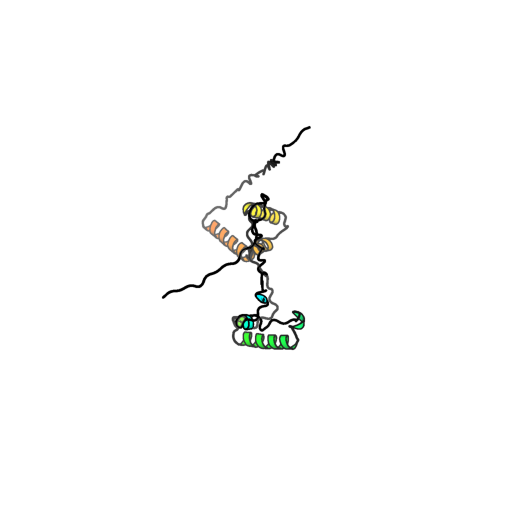 O O . LYS A 1 120 ? -15.142 17.388 14.811 1.00 90.88 120 LYS A O 1
ATOM 962 N N . ILE A 1 121 ? -13.346 18.733 14.586 1.00 89.88 121 ILE A N 1
ATOM 963 C CA . ILE A 1 121 ? -13.992 19.749 13.738 1.00 89.88 121 ILE A CA 1
ATOM 964 C C . ILE A 1 121 ? -14.428 19.168 12.384 1.00 89.88 121 ILE A C 1
ATOM 966 O O . ILE A 1 121 ? -15.497 19.495 11.872 1.00 89.88 121 ILE A O 1
ATOM 970 N N . ARG A 1 122 ? -13.618 18.305 11.762 1.00 90.94 122 ARG A N 1
ATOM 971 C CA . ARG A 1 122 ? -13.962 17.715 10.458 1.00 90.94 122 ARG A CA 1
ATOM 972 C C . ARG A 1 122 ? -15.121 16.731 10.556 1.00 90.94 122 ARG A C 1
ATOM 974 O O . ARG A 1 122 ? -16.019 16.773 9.715 1.00 90.94 122 ARG A O 1
ATOM 981 N N . LEU A 1 123 ? -15.124 15.904 11.601 1.00 90.44 123 LEU A N 1
ATOM 982 C CA . LEU A 1 123 ? -16.214 14.973 11.882 1.00 90.44 123 LEU A CA 1
ATOM 983 C C . LEU A 1 123 ? -17.500 15.720 12.253 1.00 90.44 123 LEU A C 1
ATOM 985 O O . LEU A 1 123 ? -18.565 15.349 11.763 1.00 90.44 123 LEU A O 1
ATOM 989 N N . SER A 1 124 ? -17.413 16.797 13.048 1.00 90.00 124 SER A N 1
ATOM 990 C CA . SER A 1 124 ? -18.581 17.622 13.392 1.00 90.00 124 SER A CA 1
ATOM 991 C C . SER A 1 124 ? -19.150 18.358 12.181 1.00 90.00 124 SER A C 1
ATOM 993 O O . SER A 1 124 ? -20.362 18.462 12.039 1.00 90.00 124 SER A O 1
ATOM 995 N N . ASN A 1 125 ? -18.283 18.838 11.286 1.00 90.81 125 ASN A N 1
ATOM 996 C CA . ASN A 1 125 ? -18.687 19.542 10.068 1.00 90.81 125 ASN A CA 1
ATOM 997 C C . ASN A 1 125 ? -19.010 18.587 8.906 1.00 90.81 125 ASN A C 1
ATOM 999 O O . ASN A 1 125 ? -19.261 19.053 7.795 1.00 90.81 125 ASN A O 1
ATOM 1003 N N . HIS A 1 126 ? -18.969 17.269 9.139 1.00 90.56 126 HIS A N 1
ATOM 1004 C CA . HIS A 1 126 ? -19.194 16.217 8.142 1.00 90.56 126 HIS A CA 1
ATOM 1005 C C . HIS A 1 126 ? -18.324 16.338 6.878 1.00 90.56 126 HIS A C 1
ATOM 1007 O O . HIS A 1 126 ? -18.696 15.859 5.807 1.00 90.56 126 HIS A O 1
ATOM 1013 N N . THR A 1 127 ? -17.159 16.981 6.983 1.00 90.81 127 THR A N 1
ATOM 1014 C CA . THR A 1 127 ? -16.215 17.111 5.862 1.00 90.81 127 THR A CA 1
ATOM 1015 C C . THR A 1 127 ? -15.372 15.854 5.686 1.00 90.81 127 THR A C 1
ATOM 1017 O O . THR A 1 127 ? -14.888 15.583 4.587 1.00 90.81 127 THR A O 1
ATOM 1020 N N . THR A 1 128 ? -15.232 15.058 6.747 1.00 91.06 128 THR A N 1
ATOM 1021 C CA . THR A 1 128 ? -14.646 13.718 6.715 1.00 91.06 128 THR A CA 1
ATOM 1022 C C . THR A 1 128 ? -15.572 12.713 7.394 1.00 91.06 128 THR A C 1
ATOM 1024 O O . THR A 1 128 ? -16.530 13.070 8.081 1.00 91.06 128 THR A O 1
ATOM 1027 N N . THR A 1 129 ? -15.315 11.428 7.160 1.00 90.62 129 THR A N 1
ATOM 1028 C CA . THR A 1 129 ? -16.042 10.321 7.786 1.00 90.62 129 THR A CA 1
ATOM 1029 C C . THR A 1 129 ? -15.099 9.523 8.674 1.00 90.62 129 THR A C 1
ATOM 1031 O O . THR A 1 129 ? -13.886 9.528 8.461 1.00 90.62 129 THR A O 1
ATOM 1034 N N . LEU A 1 130 ? -15.656 8.779 9.635 1.00 88.62 130 LEU A N 1
ATOM 1035 C CA . LEU A 1 130 ? -14.871 7.866 10.473 1.00 88.62 130 LEU A CA 1
ATOM 1036 C C . LEU A 1 130 ? -14.048 6.897 9.616 1.00 88.62 130 LEU A C 1
ATOM 1038 O O . LEU A 1 130 ? -12.868 6.704 9.878 1.00 88.62 130 LEU A O 1
ATOM 1042 N N . ALA A 1 131 ? -14.630 6.368 8.537 1.00 87.62 131 ALA A N 1
ATOM 1043 C CA . ALA A 1 131 ? -13.917 5.506 7.600 1.00 87.62 131 ALA A CA 1
ATOM 1044 C C . ALA A 1 131 ? -12.654 6.171 7.030 1.00 87.62 131 ALA A C 1
ATOM 1046 O O . ALA A 1 131 ? -11.609 5.534 6.965 1.00 87.62 131 ALA A O 1
ATOM 1047 N N . ILE A 1 132 ? -12.730 7.455 6.660 1.00 88.25 132 ILE A N 1
ATOM 1048 C CA . ILE A 1 132 ? -11.586 8.204 6.126 1.00 88.25 132 ILE A CA 1
ATOM 1049 C C . ILE A 1 132 ? -10.529 8.432 7.211 1.00 88.25 132 ILE A C 1
ATOM 1051 O O . ILE A 1 132 ? -9.351 8.205 6.953 1.00 88.25 132 ILE A O 1
ATOM 1055 N N . GLU A 1 133 ? -10.919 8.856 8.415 1.00 89.50 133 GLU A N 1
ATOM 1056 C CA . GLU A 1 133 ? -9.963 9.149 9.495 1.00 89.50 133 GLU A CA 1
ATOM 1057 C C . GLU A 1 133 ? -9.247 7.883 9.996 1.00 89.50 133 GLU A C 1
ATOM 1059 O O . GLU A 1 133 ? -8.024 7.877 10.125 1.00 89.50 133 GLU A O 1
ATOM 1064 N N . PHE A 1 134 ? -9.971 6.775 10.192 1.00 86.94 134 PHE A N 1
ATOM 1065 C CA . PHE A 1 134 ? -9.361 5.495 10.569 1.00 86.94 134 PHE A CA 1
ATOM 1066 C C . PHE A 1 134 ? -8.490 4.923 9.444 1.00 86.94 134 PHE A C 1
ATOM 1068 O O . PHE A 1 134 ? -7.400 4.418 9.718 1.00 86.94 134 PHE A O 1
ATOM 1075 N N . ALA A 1 135 ? -8.889 5.086 8.177 1.00 86.81 135 ALA A N 1
ATOM 1076 C CA . ALA A 1 135 ? -8.058 4.680 7.046 1.00 86.81 135 ALA A CA 1
ATOM 1077 C C . ALA A 1 135 ? -6.741 5.471 6.972 1.00 86.81 135 ALA A C 1
ATOM 1079 O O . ALA A 1 135 ? -5.713 4.887 6.638 1.00 86.81 135 ALA A O 1
ATOM 1080 N N . ARG A 1 136 ? -6.735 6.766 7.334 1.00 82.56 136 ARG A N 1
ATOM 1081 C CA . ARG A 1 136 ? -5.495 7.563 7.451 1.00 82.56 136 ARG A CA 1
ATOM 1082 C C . ARG A 1 136 ? -4.559 7.047 8.537 1.00 82.56 136 ARG A C 1
ATOM 1084 O O . ARG A 1 136 ? -3.381 7.357 8.474 1.00 82.56 136 ARG A O 1
ATOM 1091 N N . GLN A 1 137 ? -5.065 6.292 9.509 1.00 83.19 137 GLN A N 1
ATOM 1092 C CA . GLN A 1 137 ? -4.285 5.653 10.572 1.00 83.19 137 GLN A CA 1
ATOM 1093 C C . GLN A 1 137 ? -3.987 4.171 10.271 1.00 83.19 137 GLN A C 1
ATOM 1095 O O . GLN A 1 137 ? -3.428 3.477 11.119 1.00 83.19 137 GLN A O 1
ATOM 1100 N N . GLY A 1 138 ? -4.372 3.666 9.092 1.00 84.44 138 GLY A N 1
ATOM 1101 C CA . GLY A 1 138 ? -4.207 2.261 8.711 1.00 84.44 138 GLY A CA 1
ATOM 1102 C C . GLY A 1 138 ? -5.125 1.287 9.462 1.00 84.44 138 GLY A C 1
ATOM 1103 O O . GLY A 1 138 ? -4.800 0.107 9.575 1.00 84.44 138 GLY A O 1
ATOM 1104 N N . ARG A 1 139 ? -6.252 1.765 10.004 1.00 86.44 139 ARG A N 1
ATOM 1105 C CA . ARG A 1 139 ? -7.208 0.982 10.804 1.00 86.44 139 ARG A CA 1
ATOM 1106 C C . ARG A 1 139 ? -8.552 0.835 10.092 1.00 86.44 139 ARG A C 1
ATOM 1108 O O . ARG A 1 139 ? -8.949 1.697 9.310 1.00 86.44 139 ARG A O 1
ATOM 1115 N N . ASP A 1 140 ? -9.279 -0.235 10.411 1.00 88.69 140 ASP A N 1
ATOM 1116 C CA . ASP A 1 140 ? -10.643 -0.450 9.922 1.00 88.69 140 ASP A CA 1
ATOM 1117 C C . ASP A 1 140 ? -11.680 0.066 10.933 1.00 88.69 140 ASP A C 1
ATOM 1119 O O . ASP A 1 140 ? -11.832 -0.473 12.034 1.00 88.69 140 ASP A O 1
ATOM 1123 N N . TRP A 1 141 ? -12.423 1.099 10.537 1.00 89.56 141 TRP A N 1
ATOM 1124 C CA . TRP A 1 141 ? -13.410 1.780 11.376 1.00 89.56 141 TRP A CA 1
ATOM 1125 C C . TRP A 1 141 ? -14.520 0.848 11.887 1.00 89.56 141 TRP A C 1
ATOM 1127 O O . TRP A 1 141 ? -15.007 1.043 13.001 1.00 89.56 141 TRP A O 1
ATOM 1137 N N . GLU A 1 142 ? -14.920 -0.175 11.119 1.00 91.81 142 GLU A N 1
ATOM 1138 C CA . GLU A 1 142 ? -15.959 -1.111 11.562 1.00 91.81 142 GLU A CA 1
ATOM 1139 C C . GLU A 1 142 ? -15.488 -1.952 12.744 1.00 91.81 142 GLU A C 1
ATOM 1141 O O . GLU A 1 142 ? -16.246 -2.204 13.686 1.00 91.81 142 GLU A O 1
ATOM 1146 N N . THR A 1 143 ? -14.239 -2.414 12.682 1.00 89.94 143 THR A N 1
ATOM 1147 C CA . THR A 1 143 ? -13.641 -3.222 13.747 1.00 89.94 143 THR A CA 1
ATOM 1148 C C . THR A 1 143 ? -13.478 -2.403 15.019 1.00 89.94 143 THR A C 1
ATOM 1150 O O . THR A 1 143 ? -13.832 -2.882 16.096 1.00 89.94 143 THR A O 1
ATOM 1153 N N . GLU A 1 144 ? -13.057 -1.146 14.882 1.00 92.50 144 GLU A N 1
ATOM 1154 C CA . GLU A 1 144 ? -12.837 -0.219 15.991 1.00 92.50 144 GLU A CA 1
ATOM 1155 C C . GLU A 1 144 ? -14.157 0.200 16.648 1.00 92.50 144 GLU A C 1
ATOM 1157 O O . GLU A 1 144 ? -14.262 0.201 17.871 1.00 92.50 144 GLU A O 1
ATOM 1162 N N . LEU A 1 145 ? -15.221 0.458 15.878 1.00 92.62 145 LEU A N 1
ATOM 1163 C CA . LEU A 1 145 ? -16.542 0.731 16.456 1.00 92.62 145 LEU A CA 1
ATOM 1164 C C . LEU A 1 145 ? -17.129 -0.487 17.175 1.00 92.62 145 LEU A C 1
ATOM 1166 O O . LEU A 1 145 ? -17.693 -0.344 18.261 1.00 92.62 145 LEU A O 1
ATOM 1170 N N . LYS A 1 146 ? -16.981 -1.691 16.606 1.00 94.31 146 LYS A N 1
ATOM 1171 C CA . LYS A 1 146 ? -17.393 -2.938 17.272 1.00 94.31 146 LYS A CA 1
ATOM 1172 C C . LYS A 1 146 ? -16.603 -3.152 18.563 1.00 94.31 146 LYS A C 1
ATOM 1174 O O . LYS A 1 146 ? -17.180 -3.569 19.565 1.00 94.31 146 LYS A O 1
ATOM 1179 N N . GLN A 1 147 ? -15.304 -2.861 18.551 1.00 94.38 147 GLN A N 1
ATOM 1180 C CA . GLN A 1 147 ? -14.449 -2.934 19.731 1.00 94.38 147 GLN A CA 1
ATOM 1181 C C . GLN A 1 147 ? -14.872 -1.906 20.786 1.00 94.38 147 GLN A C 1
ATOM 1183 O O . GLN A 1 147 ? -15.097 -2.271 21.938 1.00 94.38 147 GLN A O 1
ATOM 1188 N N . ARG A 1 148 ? -15.102 -0.653 20.386 1.00 91.56 148 ARG A N 1
ATOM 1189 C CA . ARG A 1 148 ? -15.569 0.414 21.273 1.00 91.56 148 ARG A CA 1
ATOM 1190 C C . ARG A 1 148 ? -16.917 0.091 21.913 1.00 91.56 148 ARG A C 1
ATOM 1192 O O . ARG A 1 148 ? -17.106 0.352 23.096 1.00 91.56 148 ARG A O 1
ATOM 1199 N N . ALA A 1 149 ? -17.844 -0.504 21.163 1.00 91.81 149 ALA A N 1
ATOM 1200 C CA . ALA A 1 149 ? -19.131 -0.943 21.698 1.00 91.81 149 ALA A CA 1
ATOM 1201 C C . ALA A 1 149 ? -18.959 -1.999 22.803 1.00 91.81 149 ALA A C 1
ATOM 1203 O O . ALA A 1 149 ? -19.572 -1.877 23.862 1.00 91.81 149 ALA A O 1
ATOM 1204 N N . LYS A 1 150 ? -18.073 -2.984 22.594 1.00 94.50 150 LYS A N 1
ATOM 1205 C CA . LYS A 1 150 ? -17.741 -3.992 23.615 1.00 94.50 150 LYS A CA 1
ATOM 1206 C C . LYS A 1 150 ? -17.102 -3.368 24.852 1.00 94.50 150 LYS A C 1
ATOM 1208 O O . LYS A 1 150 ? -17.411 -3.778 25.964 1.00 94.50 150 LYS A O 1
ATOM 1213 N N . GLU A 1 151 ? -16.221 -2.386 24.675 1.00 93.56 151 GLU A N 1
ATOM 1214 C CA . GLU A 1 151 ? -15.607 -1.663 25.793 1.00 93.56 151 GLU A CA 1
ATOM 1215 C C . GLU A 1 151 ? -16.643 -0.899 26.610 1.00 93.56 151 GLU A C 1
ATOM 1217 O O . GLU A 1 151 ? -16.630 -0.988 27.832 1.00 93.56 151 GLU A O 1
ATOM 1222 N N . LEU A 1 152 ? -17.557 -0.181 25.953 1.00 88.94 152 LEU A N 1
ATOM 1223 C CA . LEU A 1 152 ? -18.633 0.546 26.627 1.00 88.94 152 LEU A CA 1
ATOM 1224 C C . LEU A 1 152 ? -19.551 -0.404 27.403 1.00 88.94 152 LEU A C 1
ATOM 1226 O O . LEU A 1 152 ? -19.903 -0.121 28.546 1.00 88.94 152 LEU A O 1
ATOM 1230 N N . GLU A 1 153 ? -19.899 -1.547 26.809 1.00 92.06 153 GLU A N 1
ATOM 1231 C CA . GLU A 1 153 ? -20.679 -2.586 27.480 1.00 92.06 153 GLU A CA 1
ATOM 1232 C C . GLU A 1 153 ? -19.936 -3.139 28.703 1.00 92.06 153 GLU A C 1
ATOM 1234 O O . GLU A 1 153 ? -20.512 -3.241 29.787 1.00 92.06 153 GLU A O 1
ATOM 1239 N N . LEU A 1 154 ? -18.642 -3.435 28.561 1.00 91.25 154 LEU A N 1
ATOM 1240 C CA . LEU A 1 154 ? -17.807 -3.925 29.654 1.00 91.25 154 LEU A CA 1
ATOM 1241 C C . LEU A 1 154 ? -17.661 -2.882 30.774 1.00 91.25 154 LEU A C 1
ATOM 1243 O O . LEU A 1 154 ? -17.775 -3.226 31.948 1.00 91.25 154 LEU A O 1
ATOM 1247 N N . MET A 1 155 ? -17.461 -1.607 30.433 1.00 90.00 155 MET A N 1
ATOM 1248 C CA . MET A 1 155 ? -17.416 -0.504 31.400 1.00 90.00 155 MET A CA 1
ATOM 1249 C C . MET A 1 155 ? -18.729 -0.400 32.178 1.00 90.00 155 MET A C 1
ATOM 1251 O O . MET A 1 155 ? -18.707 -0.286 33.403 1.00 90.00 155 MET A O 1
ATOM 1255 N N . HIS A 1 156 ? -19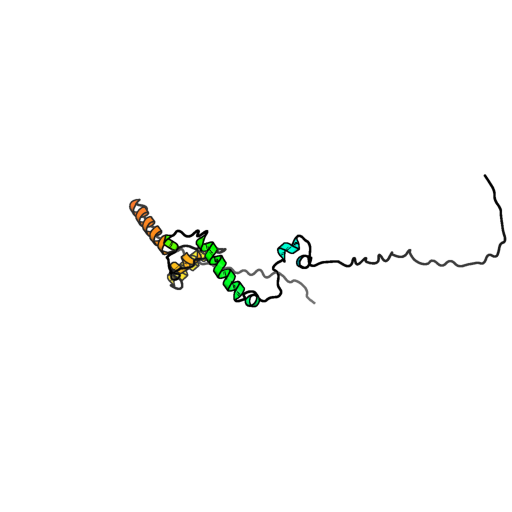.864 -0.516 31.485 1.00 88.19 156 HIS A N 1
ATOM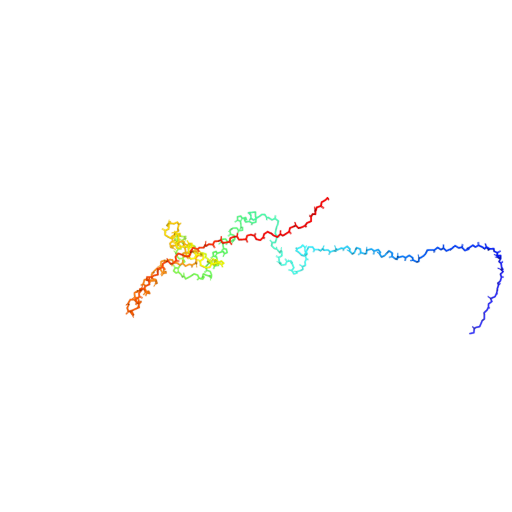 1256 C CA . HIS A 1 156 ? -21.182 -0.512 32.110 1.00 88.19 156 HIS A CA 1
ATOM 1257 C C . HIS A 1 156 ? -21.375 -1.711 33.053 1.00 88.19 156 HIS A C 1
ATOM 1259 O O . HIS A 1 156 ? -21.834 -1.537 34.180 1.00 88.19 156 HIS A O 1
ATOM 1265 N N . GLN A 1 157 ? -20.975 -2.918 32.638 1.00 91.19 157 GLN A N 1
ATOM 1266 C CA . GLN A 1 157 ? -21.042 -4.124 33.477 1.00 91.19 157 GLN A CA 1
ATOM 1267 C C . GLN A 1 157 ? -20.185 -4.010 34.746 1.00 91.19 157 GLN A C 1
ATOM 1269 O O . GLN A 1 157 ? -20.580 -4.499 35.802 1.00 91.19 157 GLN A O 1
ATOM 1274 N N . LEU A 1 158 ? -19.027 -3.354 34.654 1.00 91.31 158 LEU A N 1
ATOM 1275 C CA . LEU A 1 158 ? -18.122 -3.129 35.783 1.00 91.31 158 LEU A CA 1
ATOM 1276 C C . LEU A 1 158 ? -18.527 -1.934 36.663 1.00 91.31 158 LEU A C 1
ATOM 1278 O O . LEU A 1 158 ? -17.875 -1.685 37.675 1.00 91.31 158 LEU A O 1
ATOM 1282 N N . GLY A 1 159 ? -19.582 -1.196 36.300 1.00 86.25 159 GLY A N 1
ATOM 1283 C CA . GLY A 1 159 ? -20.018 -0.002 37.028 1.00 86.25 159 GLY A CA 1
ATOM 1284 C C . GLY A 1 159 ? -19.053 1.182 36.905 1.00 86.25 159 GLY A C 1
ATOM 1285 O O . GLY A 1 159 ? -19.039 2.054 37.772 1.00 86.25 159 GLY A O 1
ATOM 1286 N N . LEU A 1 160 ? -18.231 1.220 35.852 1.00 80.00 160 LEU A N 1
ATOM 1287 C CA . LEU A 1 160 ? -17.356 2.347 35.536 1.00 80.00 160 LEU A CA 1
ATOM 1288 C C . LEU A 1 160 ? -18.182 3.397 34.778 1.00 80.00 160 LEU A C 1
ATOM 1290 O O . LEU A 1 160 ? -18.332 3.315 33.558 1.00 80.00 160 LEU A O 1
ATOM 1294 N N . SER A 1 161 ? -18.768 4.354 35.504 1.00 70.19 161 SER A N 1
ATOM 1295 C CA . SER A 1 161 ? -19.573 5.426 34.906 1.00 70.19 161 SER A CA 1
ATOM 1296 C C . SER A 1 161 ? -18.764 6.257 33.906 1.00 70.19 161 SER A C 1
ATOM 1298 O O . SER A 1 161 ? -17.654 6.700 34.195 1.00 70.19 161 SER A O 1
ATOM 1300 N N . LEU A 1 162 ? -19.366 6.531 32.746 1.00 65.25 162 LEU A N 1
ATOM 1301 C CA . LEU A 1 162 ? -18.868 7.440 31.703 1.00 65.25 162 LEU A CA 1
ATOM 1302 C C . LEU A 1 162 ? -19.151 8.915 32.026 1.00 65.25 162 LEU A C 1
ATOM 1304 O O . LEU A 1 162 ? -19.232 9.729 31.108 1.00 65.25 162 LEU A O 1
ATOM 1308 N N . ASP A 1 163 ? -19.335 9.264 33.303 1.00 56.72 163 ASP A N 1
ATOM 1309 C CA . ASP A 1 163 ? -19.681 10.618 33.741 1.00 56.72 163 ASP A CA 1
ATOM 1310 C C . ASP A 1 163 ? -18.470 11.542 33.605 1.00 56.72 163 ASP A C 1
ATOM 1312 O O . ASP A 1 163 ? -17.841 11.977 34.566 1.00 56.72 163 ASP A O 1
ATOM 1316 N N . SER A 1 164 ? -18.137 11.847 32.362 1.00 49.81 164 SER A N 1
ATOM 1317 C CA . SER A 1 164 ? -17.226 12.896 31.984 1.00 49.81 164 SER A CA 1
ATOM 1318 C C . SER A 1 164 ? -18.038 13.966 31.270 1.00 49.81 164 SER A C 1
ATOM 1320 O O . SER A 1 164 ? -18.036 14.072 30.043 1.00 49.81 164 SER A O 1
ATOM 1322 N N . ASN A 1 165 ? -18.738 14.778 32.064 1.00 46.38 165 ASN A N 1
ATOM 1323 C CA . ASN A 1 165 ? -19.010 16.163 31.695 1.00 46.38 165 ASN A CA 1
ATOM 1324 C C . ASN A 1 165 ? -17.651 16.864 31.533 1.00 46.38 165 ASN A C 1
ATOM 1326 O O . ASN A 1 165 ? -17.172 17.537 32.443 1.00 46.38 165 ASN A O 1
ATOM 1330 N N . PHE A 1 166 ? -16.994 16.657 30.393 1.00 48.94 166 PHE A N 1
ATOM 1331 C CA . PHE A 1 166 ? -15.883 17.493 29.974 1.00 48.94 166 PHE A CA 1
ATOM 1332 C C . PHE A 1 166 ? -16.483 18.837 29.581 1.00 48.94 166 PHE A C 1
ATOM 1334 O O . PHE A 1 166 ? -17.051 18.998 28.503 1.00 48.94 166 PHE A O 1
ATOM 1341 N N . VAL A 1 167 ? -16.414 19.786 30.510 1.00 43.66 167 VAL A N 1
ATOM 1342 C CA . VAL A 1 167 ? -16.584 21.202 30.202 1.00 43.66 167 VAL A CA 1
ATOM 1343 C C . VAL A 1 167 ? -15.449 21.554 29.244 1.00 43.66 167 VAL A C 1
ATOM 1345 O O . VAL A 1 167 ? -14.284 21.504 29.631 1.00 43.66 167 VAL A O 1
ATOM 1348 N N . ASP A 1 168 ? -15.796 21.832 27.987 1.00 50.03 168 ASP A N 1
ATOM 1349 C CA . ASP A 1 168 ? -14.896 22.401 26.983 1.00 50.03 168 ASP A CA 1
ATOM 1350 C C . ASP A 1 168 ? -14.474 23.778 27.525 1.00 50.03 168 ASP A C 1
ATOM 1352 O O . ASP A 1 168 ? -15.196 24.767 27.398 1.00 50.03 168 ASP A O 1
ATOM 1356 N N . THR A 1 169 ? -13.366 23.843 28.266 1.00 46.72 169 THR A N 1
ATOM 1357 C CA . THR A 1 169 ? -12.707 25.122 28.521 1.00 46.72 169 THR A CA 1
ATOM 1358 C C . THR A 1 169 ? -12.093 25.541 27.202 1.00 46.72 169 THR A C 1
ATOM 1360 O O . THR A 1 169 ? -11.037 25.037 26.824 1.00 46.72 169 THR A O 1
ATOM 1363 N N . ASP A 1 170 ? -12.809 26.420 26.508 1.00 47.75 170 ASP A N 1
ATOM 1364 C CA . ASP A 1 170 ? -12.363 27.172 25.344 1.00 47.75 170 ASP A CA 1
ATOM 1365 C C . ASP A 1 170 ? -11.003 27.810 25.679 1.00 47.75 170 ASP A C 1
ATOM 1367 O O . ASP A 1 170 ? -10.913 28.802 26.407 1.00 47.75 170 ASP A O 1
ATOM 1371 N N . VAL A 1 171 ? -9.912 27.180 25.237 1.00 50.75 171 VAL A N 1
ATOM 1372 C CA . VAL A 1 171 ? -8.583 27.786 25.296 1.00 50.75 171 VAL A CA 1
ATOM 1373 C C . VAL A 1 171 ? -8.542 28.777 24.144 1.00 50.75 171 VAL A C 1
ATOM 1375 O O . VAL A 1 171 ? -8.261 28.415 23.004 1.00 50.75 171 VAL A O 1
ATOM 1378 N N . HIS A 1 172 ? -8.863 30.033 24.452 1.00 47.06 172 HIS A N 1
ATOM 1379 C CA . HIS A 1 172 ? -8.472 31.173 23.636 1.00 47.06 172 HIS A CA 1
ATOM 1380 C C . HIS A 1 172 ? -6.946 31.108 23.434 1.00 47.06 172 HIS A C 1
ATOM 1382 O O . HIS A 1 172 ? -6.177 31.393 24.350 1.00 47.06 172 HIS A O 1
ATOM 1388 N N . GLU A 1 173 ? -6.500 30.687 22.247 1.00 49.06 173 GLU A N 1
ATOM 1389 C CA . GLU A 1 173 ? -5.144 30.965 21.771 1.00 49.06 173 GLU A CA 1
ATOM 1390 C C . GLU A 1 173 ? -5.067 32.468 21.463 1.00 49.06 173 GLU A C 1
ATOM 1392 O O . GLU A 1 173 ? -5.326 32.898 20.337 1.00 49.06 173 GLU A O 1
ATOM 1397 N N . ASP A 1 174 ? -4.723 33.274 22.468 1.00 44.72 174 ASP A N 1
ATOM 1398 C CA . ASP A 1 174 ? -4.140 34.591 22.227 1.00 44.72 174 ASP A CA 1
ATOM 1399 C C . ASP A 1 174 ? -2.769 34.367 21.580 1.00 44.72 174 ASP A C 1
ATOM 1401 O O . ASP A 1 174 ? -1.803 33.944 22.219 1.00 44.72 174 ASP A O 1
ATOM 1405 N N . LYS A 1 175 ? -2.697 34.589 20.266 1.00 49.12 175 LYS A N 1
ATOM 1406 C CA . LYS A 1 175 ? -1.426 34.704 19.554 1.00 49.12 175 LYS A CA 1
ATOM 1407 C C . LYS A 1 175 ? -0.884 36.109 19.770 1.00 49.12 175 LYS A C 1
ATOM 1409 O O . LYS A 1 175 ? -1.222 37.030 19.029 1.00 49.12 175 LYS A O 1
ATOM 1414 N N . ASP A 1 176 ? -0.034 36.248 20.779 1.00 42.22 176 ASP A N 1
ATOM 1415 C CA . ASP A 1 176 ? 0.965 37.310 20.826 1.00 42.22 176 ASP A CA 1
ATOM 1416 C C . ASP A 1 176 ? 2.041 37.009 19.768 1.00 42.22 176 ASP A C 1
ATOM 1418 O O . ASP A 1 176 ? 3.076 36.405 20.051 1.00 42.22 176 ASP A O 1
ATOM 1422 N N . ASP A 1 177 ? 1.788 37.422 18.525 1.00 48.84 177 ASP A N 1
ATOM 1423 C CA . ASP A 1 177 ? 2.833 37.567 17.510 1.00 48.84 177 ASP A CA 1
ATOM 1424 C C . ASP A 1 177 ? 3.637 38.844 17.841 1.00 48.84 177 ASP A C 1
ATOM 1426 O O . ASP A 1 177 ? 3.348 39.938 17.350 1.00 48.84 177 ASP A O 1
ATOM 1430 N N . HIS A 1 178 ? 4.631 38.736 18.728 1.00 43.84 178 HIS A N 1
ATOM 1431 C CA . HIS A 1 178 ? 5.733 39.702 18.776 1.00 43.84 178 HIS A CA 1
ATOM 1432 C C . HIS A 1 178 ? 6.810 39.250 17.785 1.00 43.84 178 HIS A C 1
ATOM 1434 O O . HIS A 1 178 ? 7.677 38.438 18.102 1.00 43.84 178 HIS A O 1
ATOM 1440 N N . ASP A 1 179 ? 6.722 39.778 16.564 1.00 45.84 179 ASP A N 1
ATOM 1441 C CA . ASP A 1 179 ? 7.805 39.739 15.585 1.00 45.84 179 ASP A CA 1
ATOM 1442 C C . ASP A 1 179 ? 8.971 40.610 16.086 1.00 45.84 179 ASP A C 1
ATOM 1444 O O . ASP A 1 179 ? 8.974 41.836 15.938 1.00 45.84 179 ASP A O 1
ATOM 1448 N N . ASP A 1 180 ? 9.988 39.966 16.660 1.00 44.25 180 ASP A N 1
ATOM 1449 C CA . ASP A 1 180 ? 11.317 40.546 16.847 1.00 44.25 180 ASP A CA 1
ATOM 1450 C C . ASP A 1 180 ? 11.965 40.775 15.468 1.00 44.25 180 ASP A C 1
ATOM 1452 O O . ASP A 1 180 ? 12.648 39.908 14.917 1.00 44.25 180 ASP A O 1
ATOM 1456 N N . GLN A 1 181 ? 11.761 41.958 14.882 1.00 46.75 181 GLN A N 1
ATOM 1457 C CA . GLN A 1 181 ? 12.584 42.410 13.760 1.00 46.75 181 GLN A CA 1
ATOM 1458 C C . GLN A 1 181 ? 13.905 42.974 14.283 1.00 46.75 181 GLN A C 1
ATOM 1460 O O . GLN A 1 181 ? 13.982 44.065 14.853 1.00 46.75 181 GLN A O 1
ATOM 1465 N N . GLU A 1 182 ? 14.951 42.178 14.070 1.00 44.12 182 GLU A N 1
ATOM 1466 C CA . GLU A 1 182 ? 16.346 42.503 14.321 1.00 44.12 182 GLU A CA 1
ATOM 1467 C C . GLU A 1 182 ? 16.789 43.823 13.672 1.00 44.12 182 GLU A C 1
ATOM 1469 O O . GLU A 1 182 ? 16.412 44.217 12.569 1.00 44.12 182 GLU A O 1
ATOM 1474 N N . GLN A 1 183 ? 17.668 44.484 14.416 1.00 43.72 183 GLN A N 1
ATOM 1475 C CA . GLN A 1 183 ? 18.315 45.754 14.149 1.00 43.72 183 GLN A CA 1
ATOM 1476 C C . GLN A 1 183 ? 19.114 45.761 12.835 1.00 43.72 183 GLN A C 1
ATOM 1478 O O . GLN A 1 183 ? 2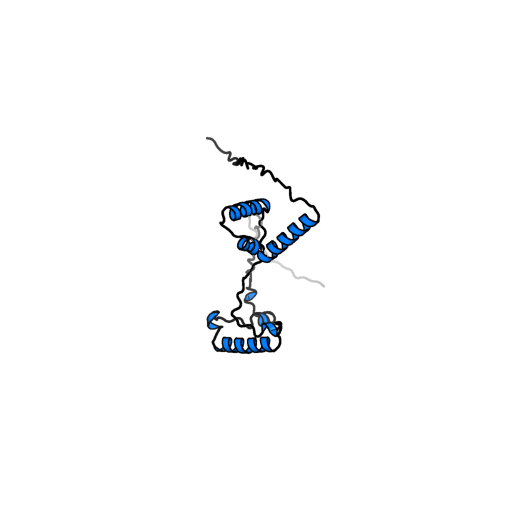0.063 44.997 12.669 1.00 43.72 183 GLN A O 1
ATOM 1483 N N . THR A 1 184 ? 18.882 46.764 11.986 1.00 44.47 184 THR A N 1
ATOM 1484 C CA . THR A 1 184 ? 19.935 47.313 11.118 1.00 44.47 184 THR A CA 1
ATOM 1485 C C . THR A 1 184 ? 20.255 48.737 11.559 1.00 44.47 184 THR A C 1
ATOM 1487 O O . THR A 1 184 ? 19.535 49.685 11.249 1.00 44.47 184 THR A O 1
ATOM 1490 N N . VAL A 1 185 ? 21.346 48.879 12.312 1.00 52.62 185 VAL A N 1
ATOM 1491 C CA . VAL A 1 185 ? 22.022 50.155 12.583 1.00 52.62 185 VAL A CA 1
ATOM 1492 C C . VAL A 1 185 ? 23.032 50.416 11.461 1.00 52.62 185 VAL A C 1
ATOM 1494 O O . VAL A 1 185 ? 23.703 49.475 11.044 1.00 52.62 185 VAL A O 1
ATOM 1497 N N . GLN A 1 186 ? 23.195 51.702 11.100 1.00 46.75 186 GLN A N 1
ATOM 1498 C CA . GLN A 1 186 ? 24.232 52.368 10.273 1.00 46.75 186 GLN A CA 1
ATOM 1499 C C . GLN A 1 186 ? 23.674 52.914 8.942 1.00 46.75 186 GLN A C 1
ATOM 1501 O O . GLN A 1 186 ? 23.143 52.156 8.148 1.00 46.75 186 GLN A O 1
ATOM 1506 N N . GLN A 1 187 ? 23.758 54.204 8.600 1.00 46.38 187 GLN A N 1
ATOM 1507 C CA . GLN A 1 187 ? 24.514 55.340 9.141 1.00 46.38 187 GLN A CA 1
ATOM 1508 C C . GLN A 1 187 ? 23.834 56.656 8.719 1.00 46.38 187 GLN A C 1
ATOM 1510 O O . GLN A 1 187 ? 23.230 56.746 7.653 1.00 46.38 187 GLN A O 1
ATOM 1515 N N . ALA A 1 188 ? 23.959 57.664 9.579 1.00 48.19 188 ALA A N 1
ATOM 1516 C CA . ALA A 1 188 ? 23.655 59.057 9.297 1.00 48.19 188 ALA A CA 1
ATOM 1517 C C . ALA A 1 188 ? 24.813 59.740 8.547 1.00 48.19 188 ALA A C 1
ATOM 1519 O O . ALA A 1 188 ? 25.970 59.344 8.709 1.00 48.19 188 ALA A O 1
ATOM 1520 N N . THR A 1 189 ? 24.466 60.871 7.922 1.00 42.31 189 THR A N 1
ATOM 1521 C CA . THR A 1 189 ? 25.300 61.937 7.316 1.00 42.31 189 THR A CA 1
ATOM 1522 C C . THR A 1 189 ? 25.794 61.731 5.891 1.00 42.31 189 THR A C 1
ATOM 1524 O O . THR A 1 189 ? 26.544 60.769 5.634 1.00 42.31 189 THR A O 1
#

Foldseek 3Di:
DDDDDDDDDDDDDDDDDDDDDDDDDDPPPPPPPPPPPDDDPLPDDDPVCCVVCVPPDPDDPVRVCDPVVVVVCVVVVVVCCVPDVPDDPVCVPPDPPDDDDDADAADDDPDNVVVVVVVVVCVVVVVDDLCRVQSNNRHGSVVVVVVVVVVVVVCVVVVVDPPPPPPPPPPPPPPPPPPPDDDDDDDDD

Secondary structure (DSSP, 8-state):
----------------------------------------GGG---HHHHHHTTT--S--HHHHS-HHHHHHHHHHHHHHHHH---S-GGGTSS-TT------PPPPPPS-HHHHHHHHHHHHHTTSS-HHHHHHHTT--HHHHHHHHHHHHHHHHHTT------------------------------

Sequence (189 aa):
MLKRLSGIIEHAWRGGASRSSSASGRSTRQPFFSRLRAKYDAANTTLDNMKHWSRADGLSAAAANSPDVRRTLRNRSRYEVANNSYLPNSLRTLDSTFEHQWFWDGHEHVDPAKEANAQKIRLSNHTTTLAIEFARQGRDWETELKQRAKELELMHQLGLSLDSNFVDTDVHEDKDDHDDQEQTVQQAT

pLDDT: mean 72.48, std 18.4, range [32.5, 95.94]